Protein AF-A0A2V7UZU5-F1 (afdb_monomer_lite)

Secondary structure (DSSP, 8-state):
------------------S----------------TT--HHHHHHHHHHTT--HHHHHHHHHHHHHHHHTT--HHHHHHHHHHHHHTT--HHHHHHHHHHHHHHHHHHHHHHHHHHHTT-B--SHHHHHHHHHHHHHTT--HHHHHHTHHHHHHTT-BHHHHHHHHHHHHHHHHTT---TT---S----------PPP------------------------------PPPP---------PPP--PPPPPP------------PPPPP---PPPPEEEEES-HHHHHHHHHHS-PPTT-EEEEESSHHHHHHHHHHH--SEEEE--S-HHHHHHHHHHHHHH-

Foldseek 3Di:
DDDDDDDDDDDDDDPDPPDDPPVPPPPPPPPLPQPPPDDLPVQLVVCVVLPQDPVLSVLLSVLLVVCSVVSAPSVVLVVLLVVCSVVSHDSVVNSVVSVLLSVLLVLLVVLLVVLVVLVAAEDPVHVLSNLSSVLVVLVQDSVLLVVCSVVCSVVSHHSNVSSVVSNVQSVCVVVVNHRPDPPPDDDPPPPPPPDDDDDDDDDDDDDDDDDDDDDDDDDDDDDDDDPPDDDDPPDDDDDDDDDDPDDDDDDDDDDDDDDDDPPPDDDPPPPPDPQAEEEEEADPVVVVVCVVVDDDDPRHHYDYHDDLVVSLVCCLVRVHPYYHYDDPPPVVVVVSVVVSVVRD

Structure (mmCIF, N/CA/C/O backbone):
data_AF-A0A2V7UZU5-F1
#
_entry.id   AF-A0A2V7UZU5-F1
#
loop_
_atom_site.group_PDB
_atom_site.id
_atom_site.type_symbol
_atom_site.label_atom_id
_atom_site.label_alt_id
_atom_site.label_comp_id
_atom_site.label_asym_id
_atom_site.label_entity_id
_atom_site.label_seq_id
_atom_site.pdbx_PDB_ins_code
_atom_site.Cartn_x
_atom_site.Cartn_y
_atom_site.Cartn_z
_atom_site.occupancy
_atom_site.B_iso_or_equiv
_atom_site.auth_seq_id
_atom_site.auth_comp_id
_atom_site.auth_asym_id
_atom_site.auth_atom_id
_atom_site.pdbx_PDB_model_num
ATOM 1 N N . MET A 1 1 ? 18.607 -22.717 -78.287 1.00 42.81 1 MET A N 1
ATOM 2 C CA . MET A 1 1 ? 17.345 -22.356 -78.972 1.00 42.81 1 MET A CA 1
ATOM 3 C C . MET A 1 1 ? 16.284 -23.359 -78.555 1.00 42.81 1 MET A C 1
ATOM 5 O O . MET A 1 1 ? 16.481 -24.538 -78.790 1.00 42.81 1 MET A O 1
ATOM 9 N N . GLY A 1 2 ? 15.219 -22.910 -77.893 1.00 45.62 2 GLY A N 1
ATOM 10 C CA . GLY A 1 2 ? 14.123 -23.775 -77.450 1.00 45.62 2 GLY A CA 1
ATOM 11 C C . GLY A 1 2 ? 13.163 -23.003 -76.553 1.00 45.62 2 GLY A C 1
ATOM 12 O O . GLY A 1 2 ? 13.354 -22.952 -75.344 1.00 45.62 2 GLY A O 1
ATOM 13 N N . ARG A 1 3 ? 12.183 -22.332 -77.169 1.00 48.81 3 ARG A N 1
ATOM 14 C CA . ARG A 1 3 ? 11.050 -21.695 -76.486 1.00 48.81 3 ARG A CA 1
ATOM 15 C C . ARG A 1 3 ? 10.112 -22.786 -75.980 1.00 48.81 3 ARG A C 1
ATOM 17 O O . ARG A 1 3 ? 9.693 -23.616 -76.779 1.00 48.81 3 ARG A O 1
ATOM 24 N N . ILE A 1 4 ? 9.719 -22.715 -74.712 1.00 56.28 4 ILE A N 1
ATOM 25 C CA . ILE A 1 4 ? 8.488 -23.342 -74.226 1.00 56.28 4 ILE A CA 1
ATOM 26 C C . ILE A 1 4 ? 7.766 -22.304 -73.368 1.00 56.28 4 ILE A C 1
ATOM 28 O O . ILE A 1 4 ? 8.223 -21.914 -72.298 1.00 56.28 4 ILE A O 1
ATOM 32 N N . THR A 1 5 ? 6.669 -21.804 -73.919 1.00 58.31 5 THR A N 1
ATOM 33 C CA . THR A 1 5 ? 5.634 -21.005 -73.267 1.00 58.31 5 THR A CA 1
ATOM 34 C C . THR A 1 5 ? 4.703 -21.929 -72.492 1.00 58.31 5 THR A C 1
ATOM 36 O O . THR A 1 5 ? 4.242 -22.911 -73.064 1.00 58.31 5 THR A O 1
ATOM 39 N N . ASN A 1 6 ? 4.367 -21.582 -71.249 1.00 58.56 6 ASN A N 1
ATOM 40 C CA . ASN A 1 6 ? 3.171 -22.086 -70.574 1.00 58.56 6 ASN A CA 1
ATOM 41 C C . ASN A 1 6 ? 2.462 -20.916 -69.886 1.00 58.56 6 ASN A C 1
ATOM 43 O O . ASN A 1 6 ? 2.902 -20.409 -68.856 1.00 58.56 6 ASN A O 1
ATOM 47 N N . GLU A 1 7 ? 1.364 -20.488 -70.504 1.00 53.28 7 GLU A N 1
ATOM 48 C CA . GLU A 1 7 ? 0.264 -19.803 -69.837 1.00 53.28 7 GLU A CA 1
ATOM 49 C C . GLU A 1 7 ? -0.457 -20.797 -68.922 1.00 53.28 7 GLU A C 1
ATOM 51 O O . GLU A 1 7 ? -0.815 -21.882 -69.370 1.00 53.28 7 GLU A O 1
ATOM 56 N N . THR A 1 8 ? -0.811 -20.388 -67.702 1.00 59.78 8 THR A N 1
ATOM 57 C CA . THR A 1 8 ? -2.091 -20.814 -67.122 1.00 59.78 8 THR A CA 1
ATOM 58 C C . THR A 1 8 ? -2.725 -19.688 -66.324 1.00 59.78 8 THR A C 1
ATOM 60 O O . THR A 1 8 ? -2.194 -19.171 -65.345 1.00 59.78 8 THR A O 1
ATOM 63 N N . ARG A 1 9 ? -3.906 -19.349 -66.821 1.00 48.88 9 ARG A N 1
ATOM 64 C CA . ARG A 1 9 ? -4.928 -18.418 -66.376 1.00 48.88 9 ARG A CA 1
ATOM 65 C C . ARG A 1 9 ? -5.720 -19.074 -65.240 1.00 48.88 9 ARG A C 1
ATOM 67 O O . ARG A 1 9 ? -6.334 -20.113 -65.462 1.00 48.88 9 ARG A O 1
ATOM 74 N N . ALA A 1 10 ? -5.756 -18.463 -64.062 1.00 53.81 10 ALA A N 1
ATOM 75 C CA . ALA A 1 10 ? -6.729 -18.796 -63.020 1.00 53.81 10 ALA A CA 1
ATOM 76 C C . ALA A 1 10 ? -7.137 -17.520 -62.281 1.00 53.81 10 ALA A C 1
ATOM 78 O O . ALA A 1 10 ? -6.774 -17.268 -61.138 1.00 53.81 10 ALA A O 1
ATOM 79 N N . ASP A 1 11 ? -7.895 -16.705 -63.004 1.00 51.47 11 ASP A N 1
ATOM 80 C CA . ASP A 1 11 ? -8.712 -15.633 -62.469 1.00 51.47 11 ASP A CA 1
ATOM 81 C C . ASP A 1 11 ? -10.141 -16.179 -62.382 1.00 51.47 11 ASP A C 1
ATOM 83 O O . ASP A 1 11 ? -10.699 -16.569 -63.414 1.00 51.47 11 ASP A O 1
ATOM 87 N N . ARG A 1 12 ? -10.693 -16.308 -61.168 1.00 48.41 12 ARG A N 1
ATOM 88 C CA . ARG A 1 12 ? -12.141 -16.385 -60.894 1.00 48.41 12 ARG A CA 1
ATOM 89 C C . ARG A 1 12 ? -12.427 -16.515 -59.393 1.00 48.41 12 ARG A C 1
ATOM 91 O O . ARG A 1 12 ? -12.198 -17.557 -58.794 1.00 48.41 12 ARG A O 1
ATOM 98 N N . ARG A 1 13 ? -13.155 -15.502 -58.909 1.00 46.59 13 ARG A N 1
ATOM 99 C CA . ARG A 1 13 ? -14.238 -15.573 -57.906 1.00 46.59 13 ARG A CA 1
ATOM 100 C C . ARG A 1 13 ? -13.821 -15.546 -56.434 1.00 46.59 13 ARG A C 1
ATOM 102 O O . ARG A 1 13 ? -13.635 -16.566 -55.789 1.00 46.59 13 ARG A O 1
ATOM 109 N N . GLY A 1 14 ? -13.864 -14.332 -55.891 1.00 42.78 14 GLY A N 1
ATOM 110 C CA . GLY A 1 14 ? -13.963 -14.067 -54.457 1.00 42.78 14 GLY A CA 1
ATOM 111 C C . GLY A 1 14 ? -14.507 -12.671 -54.147 1.00 42.78 14 GLY A C 1
ATOM 112 O O . GLY A 1 14 ? -14.115 -12.064 -53.160 1.00 42.78 14 GLY A O 1
ATOM 113 N N . ALA A 1 15 ? -15.373 -12.125 -55.008 1.00 48.62 15 ALA A N 1
ATOM 114 C CA . ALA A 1 15 ? -16.170 -10.949 -54.682 1.00 48.62 15 ALA A CA 1
ATOM 115 C C . ALA A 1 15 ? -17.259 -11.375 -53.688 1.00 48.62 15 ALA A C 1
ATOM 117 O O . ALA A 1 15 ? -18.212 -12.046 -54.075 1.00 48.62 15 ALA A O 1
ATOM 118 N N . GLY A 1 16 ? -17.098 -11.027 -52.412 1.00 47.59 16 GLY A N 1
ATOM 119 C CA . GLY A 1 16 ? -18.108 -11.358 -51.409 1.00 47.59 16 GLY A CA 1
ATOM 120 C C . GLY A 1 16 ? -17.672 -11.179 -49.962 1.00 47.59 16 GLY A C 1
ATOM 121 O O . GLY A 1 16 ? -17.838 -12.098 -49.178 1.00 47.59 16 GLY A O 1
ATOM 122 N N . LEU A 1 17 ? -17.124 -10.020 -49.590 1.00 42.59 17 LEU A N 1
ATOM 123 C CA . LEU A 1 17 ? -17.072 -9.614 -48.177 1.00 42.59 17 LEU A CA 1
ATOM 124 C C . LEU A 1 17 ? -17.118 -8.084 -48.041 1.00 42.59 17 LEU A C 1
ATOM 126 O O . LEU A 1 17 ? -16.285 -7.434 -47.421 1.00 42.59 17 LEU A O 1
ATOM 130 N N . ARG A 1 18 ? -18.143 -7.494 -48.664 1.00 47.31 18 ARG A N 1
ATOM 131 C CA . ARG A 1 18 ? -18.716 -6.211 -48.245 1.00 47.31 18 ARG A CA 1
ATOM 132 C C . ARG A 1 18 ? -20.026 -6.521 -47.531 1.00 47.31 18 ARG A C 1
ATOM 134 O O . ARG A 1 18 ? -21.022 -6.704 -48.215 1.00 47.31 18 ARG A O 1
ATOM 141 N N . ALA A 1 19 ? -19.989 -6.624 -46.204 1.00 49.28 19 ALA A N 1
ATOM 142 C CA . ALA A 1 19 ? -21.093 -6.357 -45.267 1.00 49.28 19 ALA A CA 1
ATOM 143 C C . ALA A 1 19 ? -20.841 -7.113 -43.958 1.00 49.28 19 ALA A C 1
ATOM 145 O O . ALA A 1 19 ? -21.139 -8.296 -43.865 1.00 49.28 19 ALA A O 1
ATOM 146 N N . ALA A 1 20 ? -20.261 -6.407 -42.987 1.00 44.12 20 ALA A N 1
ATOM 147 C CA . ALA A 1 20 ? -20.435 -6.563 -41.537 1.00 44.12 20 ALA A CA 1
ATOM 148 C C . ALA A 1 20 ? -19.167 -6.067 -40.833 1.00 44.12 20 ALA A C 1
ATOM 150 O O . ALA A 1 20 ? -18.501 -6.801 -40.108 1.00 44.12 20 ALA A O 1
ATOM 151 N N . LEU A 1 21 ? -18.832 -4.787 -41.027 1.00 41.09 21 LEU A N 1
ATOM 152 C CA . LEU A 1 21 ? -18.016 -4.079 -40.047 1.00 41.09 21 LEU A CA 1
ATOM 153 C C . LEU A 1 21 ? -18.945 -3.768 -38.863 1.00 41.09 21 LEU A C 1
ATOM 155 O O . LEU A 1 21 ? -19.412 -2.646 -38.684 1.00 41.09 21 LEU A O 1
ATOM 159 N N . ALA A 1 22 ? -19.321 -4.815 -38.126 1.00 43.19 22 ALA A N 1
ATOM 160 C CA . ALA A 1 22 ? -19.955 -4.669 -36.832 1.00 43.19 22 ALA A CA 1
ATOM 161 C C . ALA A 1 22 ? -18.894 -4.047 -35.929 1.00 43.19 22 ALA A C 1
ATOM 163 O O . ALA A 1 22 ? -17.902 -4.682 -35.572 1.00 43.19 22 ALA A O 1
ATOM 164 N N . LEU A 1 23 ? -19.076 -2.758 -35.663 1.00 40.50 23 LEU A N 1
ATOM 165 C CA . LEU A 1 23 ? -18.282 -1.957 -34.753 1.00 40.50 23 LEU A CA 1
ATOM 166 C C . LEU A 1 23 ? -18.491 -2.545 -33.354 1.00 40.50 23 LEU A C 1
ATOM 168 O O . LEU A 1 23 ? -19.384 -2.146 -32.611 1.00 40.50 23 LEU A O 1
ATOM 172 N N . LEU A 1 24 ? -17.718 -3.583 -33.042 1.00 37.75 24 LEU A N 1
ATOM 173 C CA . LEU A 1 24 ? -17.671 -4.193 -31.730 1.00 37.75 24 LEU A CA 1
ATOM 174 C C . LEU A 1 24 ? -16.952 -3.189 -30.829 1.00 37.75 24 LEU A C 1
ATOM 176 O O . LEU A 1 24 ? -15.732 -3.214 -30.680 1.00 37.75 24 LEU A O 1
ATOM 180 N N . VAL A 1 25 ? -17.724 -2.247 -30.285 1.00 41.84 25 VAL A N 1
ATOM 181 C CA . VAL A 1 25 ? -17.324 -1.456 -29.126 1.00 41.84 25 VAL A CA 1
ATOM 182 C C . VAL A 1 25 ? -17.173 -2.462 -27.997 1.00 41.84 25 VAL A C 1
ATOM 184 O O . VAL A 1 25 ? -18.119 -2.786 -27.282 1.00 41.84 25 VAL A O 1
ATOM 187 N N . LEU A 1 26 ? -15.974 -3.025 -27.893 1.00 38.94 26 LEU A N 1
ATOM 188 C CA . LEU A 1 26 ? -15.543 -3.807 -26.755 1.00 38.94 26 LEU A CA 1
ATOM 189 C C . LEU A 1 26 ? -15.403 -2.793 -25.620 1.00 38.94 26 LEU A C 1
ATOM 191 O O . LEU A 1 26 ? -14.334 -2.238 -25.373 1.00 38.94 26 LEU A O 1
ATOM 195 N N . VAL A 1 27 ? -16.534 -2.478 -24.985 1.00 40.16 27 VAL A N 1
ATOM 196 C CA . VAL A 1 27 ? -16.548 -1.894 -23.652 1.00 40.16 27 VAL A CA 1
ATOM 197 C C . VAL A 1 27 ? -15.866 -2.948 -22.798 1.00 40.16 27 VAL A C 1
ATOM 199 O O . VAL A 1 27 ? -16.483 -3.914 -22.355 1.00 40.16 27 VAL A O 1
ATOM 202 N N . VAL A 1 28 ? -14.550 -2.809 -22.641 1.00 42.91 28 VAL A N 1
ATOM 203 C CA . VAL A 1 28 ? -13.816 -3.446 -21.560 1.00 42.91 28 VAL A CA 1
ATOM 204 C C . VAL A 1 28 ? -14.366 -2.782 -20.308 1.00 42.91 28 VAL A C 1
ATOM 206 O O . VAL A 1 28 ? -13.813 -1.813 -19.793 1.00 42.91 28 VAL A O 1
ATOM 209 N N . SER A 1 29 ? -15.522 -3.266 -19.860 1.00 37.50 29 SER A N 1
ATOM 210 C CA . SER A 1 29 ? -15.952 -3.153 -18.483 1.00 37.50 29 SER A CA 1
ATOM 211 C C . SER A 1 29 ? -14.865 -3.878 -17.717 1.00 37.50 29 SER A C 1
ATOM 213 O O . SER A 1 29 ? -14.900 -5.099 -17.587 1.00 37.50 29 SER A O 1
ATOM 215 N N . GLY A 1 30 ? -13.812 -3.143 -17.355 1.00 43.34 30 GLY A N 1
ATOM 216 C CA . GLY A 1 30 ? -12.777 -3.649 -16.483 1.00 43.34 30 GLY A CA 1
ATOM 217 C C . GLY A 1 30 ? -13.513 -4.159 -15.267 1.00 43.34 30 GLY A C 1
ATOM 218 O O . GLY A 1 30 ? -14.130 -3.363 -14.560 1.00 43.34 30 GLY A O 1
ATOM 219 N N . SER A 1 31 ? -13.542 -5.480 -15.103 1.00 42.25 31 SER A N 1
ATOM 220 C CA . SER A 1 31 ? -14.054 -6.109 -13.905 1.00 42.25 31 SER A CA 1
ATOM 221 C C . SER A 1 31 ? -13.293 -5.461 -12.765 1.00 42.25 31 SER A C 1
ATOM 223 O O . SER A 1 31 ? -12.108 -5.728 -12.560 1.00 42.25 31 SER A O 1
ATOM 225 N N . VAL A 1 32 ? -13.951 -4.528 -12.083 1.00 52.53 32 VAL A N 1
ATOM 226 C CA . VAL A 1 32 ? -13.537 -4.079 -10.770 1.00 52.53 32 VAL A CA 1
ATOM 227 C C . VAL A 1 32 ? -13.715 -5.335 -9.940 1.00 52.53 32 VAL A C 1
ATOM 229 O O . VAL A 1 32 ? -14.812 -5.623 -9.469 1.00 52.53 32 VAL A O 1
ATOM 232 N N . SER A 1 33 ? -12.667 -6.159 -9.888 1.00 48.22 33 SER A N 1
ATOM 233 C CA . SER A 1 33 ? -12.535 -7.233 -8.919 1.00 48.22 33 SER A CA 1
ATOM 234 C C . SER A 1 33 ? -12.490 -6.540 -7.569 1.00 48.22 33 SER A C 1
ATOM 236 O O . SER A 1 33 ? -11.421 -6.233 -7.050 1.00 48.22 33 SER A O 1
ATOM 238 N N . GLY A 1 34 ? -13.673 -6.179 -7.074 1.00 53.31 34 GLY A N 1
ATOM 239 C CA . GLY A 1 34 ? -13.861 -5.755 -5.707 1.00 53.31 34 GLY A CA 1
ATOM 240 C C . GLY A 1 34 ? -13.347 -6.897 -4.858 1.00 53.31 34 GLY A C 1
ATOM 241 O O . GLY A 1 34 ? -13.752 -8.044 -5.050 1.00 53.31 34 GLY A O 1
ATOM 242 N N . ASP A 1 35 ? -12.391 -6.587 -3.997 1.00 59.03 35 ASP A N 1
ATOM 243 C CA . ASP A 1 35 ? -11.847 -7.565 -3.077 1.00 59.03 35 ASP A CA 1
ATOM 244 C C . ASP A 1 35 ? -13.011 -8.102 -2.220 1.00 59.03 35 ASP A C 1
ATOM 246 O O . ASP A 1 35 ? -13.638 -7.316 -1.495 1.00 59.03 35 ASP A O 1
ATOM 250 N N . PRO A 1 36 ? -13.351 -9.405 -2.301 1.00 58.66 36 PRO A N 1
ATOM 251 C CA . PRO A 1 36 ? -14.452 -9.984 -1.532 1.00 58.66 36 PRO A CA 1
ATOM 252 C C . PRO A 1 36 ? -14.231 -9.875 -0.013 1.00 58.66 36 PRO A C 1
ATOM 254 O O . PRO A 1 36 ? -15.141 -10.163 0.760 1.00 58.66 36 PRO A O 1
ATOM 257 N N . ALA A 1 37 ? -13.045 -9.442 0.434 1.00 62.12 37 ALA A N 1
ATOM 258 C CA . ALA A 1 37 ? -12.726 -9.197 1.833 1.00 62.12 37 ALA A CA 1
ATOM 259 C C . ALA A 1 37 ? -13.364 -7.924 2.434 1.00 62.12 37 ALA A C 1
ATOM 261 O O . ALA A 1 37 ? -13.308 -7.746 3.658 1.00 62.12 37 ALA A O 1
ATOM 262 N N . PHE A 1 38 ? -13.946 -7.023 1.630 1.00 78.69 38 PHE A N 1
ATOM 263 C CA . PHE A 1 38 ? -14.561 -5.796 2.148 1.00 78.69 38 PHE A CA 1
ATOM 264 C C . PHE A 1 38 ? -16.042 -5.984 2.512 1.00 78.69 38 PHE A C 1
ATOM 266 O O . PHE A 1 38 ? -16.936 -5.768 1.698 1.00 78.69 38 PHE A O 1
ATOM 273 N N . ASP A 1 39 ? -16.302 -6.318 3.778 1.00 88.31 39 ASP A N 1
ATOM 274 C CA . ASP A 1 39 ? -17.638 -6.246 4.381 1.00 88.31 39 ASP A CA 1
ATOM 275 C C . ASP A 1 39 ? -17.798 -4.929 5.163 1.00 88.31 39 ASP A C 1
ATOM 277 O O . ASP A 1 39 ? -17.333 -4.778 6.302 1.00 88.31 39 ASP A O 1
ATOM 281 N N . ALA A 1 40 ? -18.461 -3.955 4.532 1.00 88.50 40 ALA A N 1
ATOM 282 C CA . ALA A 1 40 ? -18.737 -2.646 5.119 1.00 88.50 40 ALA A CA 1
ATOM 283 C C . ALA A 1 40 ? -19.608 -2.734 6.386 1.00 88.50 40 ALA A C 1
ATOM 285 O O . ALA A 1 40 ? -19.430 -1.934 7.308 1.00 88.50 40 ALA A O 1
ATOM 286 N N . GLY A 1 41 ? -20.526 -3.704 6.457 1.00 90.56 41 GLY A N 1
ATOM 287 C CA . GLY A 1 41 ? -21.407 -3.909 7.605 1.00 90.56 41 GLY A CA 1
ATOM 288 C C . GLY A 1 41 ? -20.638 -4.424 8.818 1.00 90.56 41 GLY A C 1
ATOM 289 O O . GLY A 1 41 ? -20.726 -3.841 9.903 1.00 90.56 41 GLY A O 1
ATOM 290 N N . ALA A 1 42 ? -19.811 -5.454 8.621 1.00 93.06 42 ALA A N 1
ATOM 291 C CA . ALA A 1 42 ? -18.945 -5.981 9.675 1.00 93.06 42 ALA A CA 1
ATOM 292 C C . ALA A 1 42 ? -17.954 -4.923 10.187 1.00 93.06 42 ALA A C 1
ATOM 294 O O . ALA A 1 42 ? -17.745 -4.796 11.397 1.00 93.06 42 ALA A O 1
ATOM 295 N N . LEU A 1 43 ? -17.364 -4.124 9.289 1.00 93.94 43 LEU A N 1
ATOM 296 C CA . LEU A 1 43 ? -16.450 -3.057 9.692 1.00 93.94 43 LEU A CA 1
ATOM 297 C C . LEU A 1 43 ? -17.164 -1.927 10.445 1.00 93.94 43 LEU A C 1
ATOM 299 O O . LEU A 1 43 ? -16.621 -1.444 11.438 1.00 93.94 43 LEU A O 1
ATOM 303 N N . ARG A 1 44 ? -18.374 -1.534 10.023 1.00 96.56 44 ARG A N 1
ATOM 304 C CA . ARG A 1 44 ? -19.200 -0.540 10.730 1.00 96.56 44 ARG A CA 1
ATOM 305 C C . ARG A 1 44 ? -19.425 -0.944 12.186 1.00 96.56 44 ARG A C 1
ATOM 307 O O . ARG A 1 44 ? -19.130 -0.156 13.082 1.00 96.56 44 ARG A O 1
ATOM 314 N N . GLY A 1 45 ? -19.885 -2.176 12.417 1.00 96.38 45 GLY A N 1
ATOM 315 C CA . GLY A 1 45 ? -20.118 -2.688 13.770 1.00 96.38 45 GLY A CA 1
ATOM 316 C C . GLY A 1 45 ? -18.841 -2.711 14.615 1.00 96.38 45 GLY A C 1
ATOM 317 O O . GLY A 1 45 ? -18.861 -2.347 15.789 1.00 96.38 45 GLY A O 1
ATOM 318 N N . LEU A 1 46 ? -17.705 -3.062 14.005 1.00 96.19 46 LEU A N 1
ATOM 319 C CA . LEU A 1 46 ? -16.404 -3.069 14.674 1.00 96.19 46 LEU A CA 1
ATOM 320 C C . LEU A 1 46 ? -15.957 -1.649 15.075 1.00 96.19 46 LEU A C 1
ATOM 322 O O . LEU A 1 46 ? -15.532 -1.451 16.213 1.00 96.19 46 LEU A O 1
ATOM 326 N N . LEU A 1 47 ? -16.082 -0.661 14.184 1.00 96.94 47 LEU A N 1
ATOM 327 C CA . LEU A 1 47 ? -15.735 0.739 14.467 1.00 96.94 47 LEU A CA 1
ATOM 328 C C . LEU A 1 47 ? -16.584 1.303 15.617 1.00 96.94 47 LEU A C 1
ATOM 330 O O . LEU A 1 47 ? -16.032 1.831 16.585 1.00 96.94 47 LEU A O 1
ATOM 334 N N . GLN A 1 48 ? -17.905 1.118 15.564 1.00 97.12 48 GLN A N 1
ATOM 335 C CA . GLN A 1 48 ? -18.823 1.560 16.620 1.00 97.12 48 GLN A CA 1
ATOM 336 C C . GLN A 1 48 ? -18.506 0.882 17.965 1.00 97.12 48 GLN A C 1
ATOM 338 O O . GLN A 1 48 ? -18.411 1.553 18.992 1.00 97.12 48 GLN A O 1
ATOM 343 N N . ALA A 1 49 ? -18.224 -0.428 17.964 1.00 97.00 49 ALA A N 1
ATOM 344 C CA . ALA A 1 49 ? -17.815 -1.163 19.165 1.00 97.00 49 ALA A CA 1
ATOM 345 C C . ALA A 1 49 ? -16.481 -0.674 19.764 1.00 97.00 49 ALA A C 1
ATOM 347 O O . ALA A 1 49 ? -16.179 -0.951 20.926 1.00 97.00 49 ALA A O 1
ATOM 348 N N . ARG A 1 50 ? -15.666 0.052 18.989 1.00 96.25 50 ARG A N 1
ATOM 349 C CA . ARG A 1 50 ? -14.410 0.675 19.432 1.00 96.25 50 ARG A CA 1
ATOM 350 C C . ARG A 1 50 ? -14.545 2.162 19.753 1.00 96.25 50 ARG A C 1
ATOM 352 O O . ARG A 1 50 ? -13.528 2.827 19.923 1.00 96.25 50 ARG A O 1
ATOM 359 N N . GLY A 1 51 ? -15.773 2.661 19.889 1.00 96.38 51 GLY A N 1
ATOM 360 C CA . GLY A 1 51 ? -16.044 4.026 20.334 1.00 96.38 51 GLY A CA 1
ATOM 361 C C . GLY A 1 51 ? -15.941 5.079 19.233 1.00 96.38 51 GLY A C 1
ATOM 362 O O . GLY A 1 51 ? -15.854 6.263 19.547 1.00 96.38 51 GLY A O 1
ATOM 363 N N . PHE A 1 52 ? -15.953 4.681 17.956 1.00 98.19 52 PHE A N 1
ATOM 364 C CA . PHE A 1 52 ? -16.117 5.644 16.869 1.00 98.19 52 PHE A CA 1
ATOM 365 C C . PHE A 1 52 ? -17.531 6.226 16.920 1.00 98.19 52 PHE A C 1
ATOM 367 O O . PHE A 1 52 ? -18.510 5.487 17.042 1.00 98.19 52 PHE A O 1
ATOM 374 N N . SER A 1 53 ? -17.646 7.547 16.775 1.00 98.12 53 SER A N 1
ATOM 375 C CA . SER A 1 53 ? -18.944 8.183 16.550 1.00 98.12 53 SER A CA 1
ATOM 376 C C . SER A 1 53 ? -19.535 7.753 15.203 1.00 98.12 53 SER A C 1
ATOM 378 O O . SER A 1 53 ? -18.833 7.246 14.321 1.00 98.12 53 SER A O 1
ATOM 380 N N . GLU A 1 54 ? -20.827 8.005 15.000 1.00 97.56 54 GLU A N 1
ATOM 381 C CA . GLU A 1 54 ? -21.479 7.737 13.713 1.00 97.56 54 GLU A CA 1
ATOM 382 C C . GLU A 1 54 ? -20.809 8.515 12.568 1.00 97.56 54 GLU A C 1
ATOM 384 O O . GLU A 1 54 ? -20.481 7.942 11.532 1.00 97.56 54 GLU A O 1
ATOM 389 N N . THR A 1 55 ? -20.489 9.794 12.786 1.00 98.12 55 THR A N 1
ATOM 390 C CA . THR A 1 55 ? -19.794 10.634 11.797 1.00 98.12 55 THR A CA 1
ATOM 391 C C . THR A 1 55 ? -18.389 10.121 11.476 1.00 98.12 55 THR A C 1
ATOM 393 O O . THR A 1 55 ? -17.993 10.080 10.313 1.00 98.12 55 THR A O 1
ATOM 396 N N . GLN A 1 56 ? -17.636 9.674 12.485 1.00 98.25 56 GLN A N 1
ATOM 397 C CA . GLN A 1 56 ? -16.308 9.082 12.297 1.00 98.25 56 GLN A CA 1
ATOM 398 C C . GLN A 1 56 ? -16.386 7.743 11.557 1.00 98.25 56 GLN A C 1
ATOM 400 O O . GLN A 1 56 ? -15.557 7.457 10.693 1.00 98.25 56 GLN A O 1
ATOM 405 N N . THR A 1 57 ? -17.399 6.936 11.866 1.00 98.38 57 THR A N 1
ATOM 406 C CA . THR A 1 57 ? -17.652 5.657 11.198 1.00 98.38 57 THR A CA 1
ATOM 407 C C . THR A 1 57 ? -17.979 5.874 9.722 1.00 98.38 57 THR A C 1
ATOM 409 O O . THR A 1 57 ? -17.385 5.229 8.860 1.00 98.38 57 THR A O 1
ATOM 412 N N . GLN A 1 58 ? -18.854 6.834 9.413 1.00 97.88 58 GLN A N 1
ATOM 413 C CA . GLN A 1 58 ? -19.177 7.223 8.038 1.00 97.88 58 GLN A CA 1
ATOM 414 C C . GLN A 1 58 ? -17.949 7.751 7.287 1.00 97.88 58 GLN A C 1
ATOM 416 O O . GLN A 1 58 ? -17.729 7.364 6.141 1.00 97.88 58 GLN A O 1
ATOM 421 N N . ALA A 1 59 ? -17.102 8.560 7.932 1.00 98.12 59 ALA A N 1
ATOM 422 C CA . ALA A 1 59 ? -15.862 9.046 7.328 1.00 98.12 59 ALA A CA 1
ATOM 423 C C . ALA A 1 59 ? -14.893 7.899 6.977 1.00 98.12 59 ALA A C 1
ATOM 425 O O . ALA A 1 59 ? -14.348 7.865 5.872 1.00 98.12 59 ALA A O 1
ATOM 426 N N . ALA A 1 60 ? -14.704 6.935 7.886 1.00 97.94 60 ALA A N 1
ATOM 427 C CA . ALA A 1 60 ? -13.860 5.766 7.639 1.00 97.94 60 ALA A CA 1
ATOM 428 C C . ALA A 1 60 ? -14.388 4.907 6.478 1.00 97.94 60 ALA A C 1
ATOM 430 O O . ALA A 1 60 ? -13.620 4.535 5.590 1.00 97.94 60 ALA A O 1
ATOM 431 N N . LEU A 1 61 ? -15.694 4.624 6.461 1.00 97.25 61 LEU A N 1
ATOM 432 C CA . LEU A 1 61 ? -16.331 3.850 5.392 1.00 97.25 61 LEU A CA 1
ATOM 433 C C . LEU A 1 61 ? -16.253 4.577 4.045 1.00 97.25 61 LEU A C 1
ATOM 435 O O . LEU A 1 61 ? -15.869 3.962 3.055 1.00 97.25 61 LEU A O 1
ATOM 439 N N . GLY A 1 62 ? -16.488 5.891 4.017 1.00 97.69 62 GLY A N 1
ATOM 440 C CA . GLY A 1 62 ? -16.380 6.693 2.798 1.00 97.69 62 GLY A CA 1
ATOM 441 C C . GLY A 1 62 ? -14.970 6.695 2.193 1.00 97.69 62 GLY A C 1
ATOM 442 O O . GLY A 1 62 ? -14.821 6.673 0.972 1.00 97.69 62 GLY A O 1
ATOM 443 N N . MET A 1 63 ? -13.914 6.659 3.018 1.00 97.88 63 MET A N 1
ATOM 444 C CA . MET A 1 63 ? -12.534 6.498 2.529 1.00 97.88 63 MET A CA 1
ATOM 445 C C . MET A 1 63 ? -12.303 5.131 1.873 1.00 97.88 63 MET A C 1
ATOM 447 O O . MET A 1 63 ? -11.621 5.043 0.851 1.00 97.88 63 MET A O 1
ATOM 451 N N . LEU A 1 64 ? -12.876 4.069 2.439 1.00 96.12 64 LEU A N 1
ATOM 452 C CA . LEU A 1 64 ? -12.749 2.703 1.924 1.00 96.12 64 LEU A CA 1
ATOM 453 C C . LEU A 1 64 ? -13.540 2.508 0.632 1.00 96.12 64 LEU A C 1
ATOM 455 O O . LEU A 1 64 ? -13.011 1.960 -0.332 1.00 96.12 64 LEU A O 1
ATOM 459 N N . GLU A 1 65 ? -14.765 3.025 0.584 1.00 95.44 65 GLU A N 1
ATOM 460 C CA . GLU A 1 65 ? -15.592 3.051 -0.622 1.00 95.44 65 GLU A CA 1
ATOM 461 C C . GLU A 1 65 ? -14.904 3.835 -1.743 1.00 95.44 65 GLU A C 1
ATOM 463 O O . GLU A 1 65 ? -14.821 3.348 -2.870 1.00 95.44 65 GLU A O 1
ATOM 468 N N . ARG A 1 66 ? -14.316 5.002 -1.433 1.00 96.50 66 ARG A N 1
ATOM 469 C CA . ARG A 1 66 ? -13.526 5.783 -2.399 1.00 96.50 66 ARG A CA 1
ATOM 470 C C . ARG A 1 66 ? -12.322 5.000 -2.920 1.00 96.50 66 ARG A C 1
ATOM 472 O O . ARG A 1 66 ? -12.066 5.015 -4.123 1.00 96.50 66 ARG A O 1
ATOM 479 N N . ALA A 1 67 ? -11.588 4.318 -2.041 1.00 96.19 67 ALA A N 1
ATOM 480 C CA . ALA A 1 67 ? -10.463 3.479 -2.444 1.00 96.19 67 ALA A CA 1
ATOM 481 C C . ALA A 1 67 ? -10.916 2.351 -3.384 1.00 96.19 67 ALA A C 1
ATOM 483 O O . ALA A 1 67 ? -10.329 2.168 -4.451 1.00 96.19 67 ALA A O 1
ATOM 484 N N . ASN A 1 68 ? -11.997 1.653 -3.026 1.00 93.38 68 ASN A N 1
ATOM 485 C CA . ASN A 1 68 ? -12.553 0.553 -3.810 1.00 93.38 68 ASN A CA 1
ATOM 486 C C . ASN A 1 68 ? -13.056 1.024 -5.186 1.00 93.38 68 ASN A C 1
ATOM 488 O O . ASN A 1 68 ? -12.708 0.437 -6.207 1.00 93.38 68 ASN A O 1
ATOM 492 N N . ALA A 1 69 ? -13.785 2.144 -5.238 1.00 94.06 69 ALA A N 1
ATOM 493 C CA . ALA A 1 69 ? -14.280 2.735 -6.483 1.00 94.06 69 ALA A CA 1
ATOM 494 C C . ALA A 1 69 ? -13.150 3.131 -7.451 1.00 94.06 69 ALA A C 1
ATOM 496 O O . ALA A 1 69 ? -13.324 3.097 -8.667 1.00 94.06 69 ALA A O 1
ATOM 497 N N . ARG A 1 70 ? -11.970 3.483 -6.922 1.00 95.56 70 ARG A N 1
ATOM 498 C CA . ARG A 1 70 ? -10.769 3.793 -7.714 1.00 95.56 70 ARG A CA 1
ATOM 499 C C . ARG A 1 70 ? -9.919 2.560 -8.056 1.00 95.56 70 ARG A C 1
ATOM 501 O O . ARG A 1 70 ? -8.892 2.709 -8.721 1.00 95.56 70 ARG A O 1
ATOM 508 N N . GLY A 1 71 ? -10.296 1.363 -7.601 1.00 94.38 71 GLY A N 1
ATOM 509 C CA . GLY A 1 71 ? -9.479 0.154 -7.738 1.00 94.38 71 GLY A CA 1
ATOM 510 C C . GLY A 1 71 ? -8.133 0.262 -7.010 1.00 94.38 71 GLY A C 1
ATOM 511 O O . GLY A 1 71 ? -7.107 -0.194 -7.527 1.00 94.38 71 GLY A O 1
ATOM 512 N N . LEU A 1 72 ? -8.112 0.949 -5.863 1.00 96.44 72 LEU A N 1
ATOM 513 C CA . LEU A 1 72 ? -6.978 1.019 -4.937 1.00 96.44 72 LEU A CA 1
ATOM 514 C C . LEU A 1 72 ? -7.063 -0.139 -3.925 1.00 96.44 72 LEU A C 1
ATOM 516 O O . LEU A 1 72 ? -8.160 -0.640 -3.681 1.00 96.44 72 LEU A O 1
ATOM 520 N N . PRO A 1 73 ? -5.944 -0.549 -3.293 1.00 95.62 73 PRO A N 1
ATOM 521 C CA . PRO A 1 73 ? -5.921 -1.652 -2.326 1.00 95.62 73 PRO A CA 1
ATOM 522 C C . PRO A 1 73 ? -6.649 -1.295 -1.018 1.00 95.62 73 PRO A C 1
ATOM 524 O O . PRO A 1 73 ? -6.033 -0.957 -0.003 1.00 95.62 73 PRO A O 1
ATOM 527 N N . ALA A 1 74 ? -7.983 -1.366 -1.031 1.00 94.88 74 ALA A N 1
ATOM 528 C CA . ALA A 1 74 ? -8.840 -1.033 0.106 1.00 94.88 74 ALA A CA 1
ATOM 529 C C . ALA A 1 74 ? -8.569 -1.937 1.324 1.00 94.88 74 ALA A C 1
ATOM 531 O O . ALA A 1 74 ? -8.611 -1.463 2.461 1.00 94.88 74 ALA A O 1
ATOM 532 N N . ALA A 1 75 ? -8.185 -3.200 1.106 1.00 93.75 75 ALA A N 1
ATOM 533 C CA . ALA A 1 75 ? -7.784 -4.117 2.174 1.00 93.75 75 ALA A CA 1
ATOM 534 C C . ALA A 1 75 ? -6.623 -3.576 3.027 1.00 93.75 75 ALA A C 1
ATOM 536 O O . ALA A 1 75 ? -6.613 -3.754 4.246 1.00 93.75 75 ALA A O 1
ATOM 537 N N . ALA A 1 76 ? -5.678 -2.839 2.431 1.00 94.69 76 ALA A N 1
ATOM 538 C CA . ALA A 1 76 ? -4.582 -2.223 3.176 1.00 94.69 76 ALA A CA 1
ATOM 539 C C . ALA A 1 76 ? -5.074 -1.137 4.150 1.00 94.69 76 ALA A C 1
ATOM 541 O O . ALA A 1 76 ? -4.543 -1.013 5.256 1.00 94.69 76 ALA A O 1
ATOM 542 N N . LEU A 1 77 ? -6.113 -0.382 3.779 1.00 96.56 77 LEU A N 1
ATOM 543 C CA . LEU A 1 77 ? -6.753 0.599 4.659 1.00 96.56 77 LEU A CA 1
ATOM 544 C C . LEU A 1 77 ? -7.538 -0.092 5.784 1.00 96.56 77 LEU A C 1
ATOM 546 O O . LEU A 1 77 ? -7.403 0.297 6.943 1.00 96.56 77 LEU A O 1
ATOM 550 N N . VAL A 1 78 ? -8.284 -1.161 5.478 1.00 96.31 78 VAL A N 1
ATOM 551 C CA . VAL A 1 78 ? -8.989 -1.969 6.494 1.00 96.31 78 VAL A CA 1
ATOM 552 C C . VAL A 1 78 ? -8.007 -2.532 7.519 1.00 96.31 78 VAL A C 1
ATOM 554 O O . VAL A 1 78 ? -8.218 -2.400 8.727 1.00 96.31 78 VAL A O 1
ATOM 557 N N . ASN A 1 79 ? -6.905 -3.122 7.054 1.00 95.50 79 ASN A N 1
ATOM 558 C CA . ASN A 1 79 ? -5.869 -3.669 7.926 1.00 95.50 79 ASN A CA 1
ATOM 559 C C . ASN A 1 79 ? -5.242 -2.580 8.801 1.00 95.50 79 ASN A C 1
ATOM 561 O O . ASN A 1 79 ? -5.033 -2.801 9.994 1.00 95.50 79 ASN A O 1
ATOM 565 N N . ARG A 1 80 ? -5.027 -1.378 8.256 1.00 96.44 80 ARG A N 1
ATOM 566 C CA . ARG A 1 80 ? -4.497 -0.252 9.027 1.00 96.44 80 ARG A CA 1
ATOM 567 C C . ARG A 1 80 ? -5.471 0.248 10.095 1.00 96.44 80 ARG A C 1
ATOM 569 O O . ARG A 1 80 ? -5.041 0.535 11.212 1.00 96.44 80 ARG A O 1
ATOM 576 N N . ALA A 1 81 ? -6.768 0.297 9.792 1.00 96.88 81 ALA A N 1
ATOM 577 C CA . ALA A 1 81 ? -7.801 0.610 10.778 1.00 96.88 81 ALA A CA 1
ATOM 578 C C . ALA A 1 81 ? -7.810 -0.431 11.909 1.00 96.88 81 ALA A C 1
ATOM 580 O O . ALA A 1 81 ? -7.756 -0.074 13.088 1.00 96.88 81 ALA A O 1
ATOM 581 N N . ARG A 1 82 ? -7.813 -1.727 11.555 1.00 96.31 82 ARG A N 1
ATOM 582 C CA . ARG A 1 82 ? -7.754 -2.847 12.512 1.00 96.31 82 ARG A CA 1
ATOM 583 C C . ARG A 1 82 ? -6.522 -2.773 13.405 1.00 96.31 82 ARG A C 1
ATOM 585 O O . ARG A 1 82 ? -6.643 -2.952 14.613 1.00 96.31 82 ARG A O 1
ATOM 592 N N . GLU A 1 83 ? -5.362 -2.458 12.838 1.00 96.75 83 GLU A N 1
ATOM 593 C CA . GLU A 1 83 ? -4.126 -2.273 13.594 1.00 96.75 83 GLU A CA 1
ATOM 594 C C . GLU A 1 83 ? -4.227 -1.103 14.584 1.00 96.75 83 GLU A C 1
ATOM 596 O O . GLU A 1 83 ? -3.881 -1.261 15.756 1.00 96.75 83 GLU A O 1
ATOM 601 N N . GLY A 1 84 ? -4.741 0.054 14.150 1.00 96.94 84 GLY A N 1
ATOM 602 C CA . GLY A 1 84 ? -4.964 1.208 15.025 1.00 96.94 84 GLY A CA 1
ATOM 603 C C . GLY A 1 84 ? -5.886 0.873 16.200 1.00 96.94 84 GLY A C 1
ATOM 604 O O . GLY A 1 84 ? -5.560 1.153 17.354 1.00 96.94 84 GLY A O 1
ATOM 605 N N . MET A 1 85 ? -6.985 0.167 15.927 1.00 96.81 85 MET A N 1
ATOM 606 C CA . MET A 1 85 ? -7.916 -0.301 16.957 1.00 96.81 85 MET A CA 1
ATOM 607 C C . MET A 1 85 ? -7.279 -1.331 17.896 1.00 96.81 85 MET A C 1
ATOM 609 O O . MET A 1 85 ? -7.474 -1.266 19.112 1.00 96.81 85 MET A O 1
ATOM 613 N N . ALA A 1 86 ? -6.491 -2.275 17.378 1.00 95.56 86 ALA A N 1
ATOM 614 C CA . ALA A 1 86 ? -5.762 -3.245 18.197 1.00 95.56 86 ALA A CA 1
ATOM 615 C C . ALA A 1 86 ? -4.779 -2.552 19.157 1.00 95.56 86 ALA A C 1
ATOM 617 O O . ALA A 1 86 ? -4.663 -2.949 20.316 1.00 95.56 86 ALA A O 1
ATOM 618 N N . ARG A 1 87 ? -4.150 -1.461 18.705 1.00 97.75 87 ARG A N 1
ATOM 619 C CA . ARG A 1 87 ? -3.260 -0.610 19.508 1.00 97.75 87 ARG A CA 1
ATOM 620 C C . ARG A 1 87 ? -3.991 0.377 20.425 1.00 97.75 87 ARG A C 1
ATOM 622 O O . ARG A 1 87 ? -3.322 1.118 21.137 1.00 97.75 87 ARG A O 1
ATOM 629 N N . ARG A 1 88 ? -5.332 0.375 20.432 1.00 96.75 88 ARG A N 1
ATOM 630 C CA . ARG A 1 88 ? -6.177 1.323 21.184 1.00 96.75 88 ARG A CA 1
ATOM 631 C C . ARG A 1 88 ? -5.845 2.787 20.863 1.00 96.75 88 ARG A C 1
ATOM 633 O O . ARG A 1 88 ? -5.843 3.627 21.754 1.00 96.75 88 ARG A O 1
ATOM 640 N N . ALA A 1 89 ? -5.513 3.072 19.605 1.00 97.81 89 ALA A N 1
ATOM 641 C CA . ALA A 1 89 ? -5.344 4.444 19.151 1.00 97.81 89 ALA A CA 1
ATOM 642 C C . ALA A 1 89 ? -6.693 5.178 19.170 1.00 97.81 89 ALA A C 1
ATOM 644 O O . ALA A 1 89 ? -7.734 4.570 18.915 1.00 97.81 89 ALA A O 1
ATOM 645 N N . GLU A 1 90 ? -6.652 6.480 19.444 1.00 97.81 90 GLU A N 1
ATOM 646 C CA . GLU A 1 90 ? -7.834 7.342 19.400 1.00 97.81 90 GLU A CA 1
ATOM 647 C C . GLU A 1 90 ? -8.485 7.322 18.002 1.00 97.81 90 GLU A C 1
ATOM 649 O O . GLU A 1 90 ? -7.758 7.321 16.999 1.00 97.81 90 GLU A O 1
ATOM 654 N N . PRO A 1 91 ? -9.830 7.350 17.893 1.00 98.25 91 PRO A N 1
ATOM 655 C CA . PRO A 1 91 ? -10.526 7.319 16.605 1.00 98.25 91 PRO A CA 1
ATOM 656 C C . PRO A 1 91 ? -10.058 8.390 15.613 1.00 98.25 91 PRO A C 1
ATOM 658 O O . PRO A 1 91 ? -9.863 8.091 14.436 1.00 98.25 91 PRO A O 1
ATOM 661 N N . SER A 1 92 ? -9.807 9.618 16.079 1.00 97.69 92 SER A N 1
ATOM 662 C CA . SER A 1 92 ? -9.280 10.709 15.245 1.00 97.69 92 SER A CA 1
ATOM 663 C C . SER A 1 92 ? -7.898 10.387 14.674 1.00 97.69 92 SER A C 1
ATOM 665 O O . SER A 1 92 ? -7.690 10.521 13.473 1.00 97.69 92 SER A O 1
ATOM 667 N N . ALA A 1 93 ? -6.985 9.859 15.493 1.00 97.88 93 ALA A N 1
ATOM 668 C CA . ALA A 1 93 ? -5.653 9.463 15.043 1.00 97.88 93 ALA A CA 1
ATOM 669 C C . ALA A 1 93 ? -5.710 8.329 14.004 1.00 97.88 93 ALA A C 1
ATOM 671 O O . ALA A 1 93 ? -4.915 8.299 13.063 1.00 97.88 93 ALA A O 1
ATOM 672 N N . ILE A 1 94 ? -6.658 7.395 14.146 1.00 98.12 94 ILE A N 1
ATOM 673 C CA . ILE A 1 94 ? -6.890 6.350 13.139 1.00 98.12 94 ILE A CA 1
ATOM 674 C C . ILE A 1 94 ? -7.374 6.981 11.828 1.00 98.12 94 ILE A C 1
ATOM 676 O O . ILE A 1 94 ? -6.848 6.637 10.770 1.00 98.12 94 ILE A O 1
ATOM 680 N N . LEU A 1 95 ? -8.330 7.912 11.883 1.00 98.25 95 LEU A N 1
ATOM 681 C CA . LEU A 1 95 ? -8.837 8.609 10.697 1.00 98.25 95 LEU A CA 1
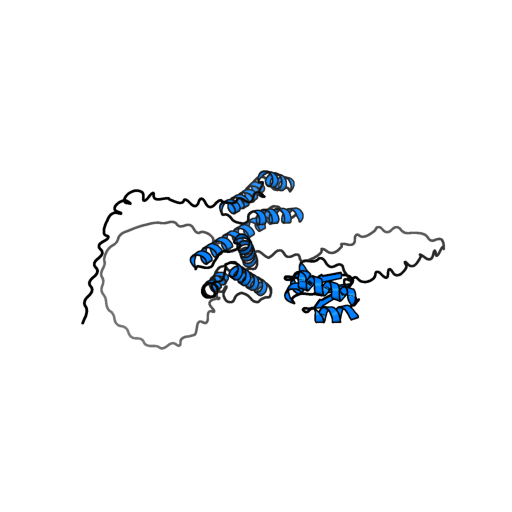ATOM 682 C C . LEU A 1 95 ? -7.747 9.411 9.978 1.00 98.25 95 LEU A C 1
ATOM 684 O O . LEU A 1 95 ? -7.655 9.320 8.755 1.00 98.25 95 LEU A O 1
ATOM 688 N N . ASP A 1 96 ? -6.882 10.113 10.710 1.00 98.19 96 ASP A N 1
ATOM 689 C CA . ASP A 1 96 ? -5.757 10.859 10.131 1.00 98.19 96 ASP A CA 1
ATOM 690 C C . ASP A 1 96 ? -4.792 9.926 9.387 1.00 98.19 96 ASP A C 1
ATOM 692 O O . ASP A 1 96 ? -4.376 10.199 8.257 1.00 98.19 96 ASP A O 1
ATOM 696 N N . VAL A 1 97 ? -4.478 8.772 9.987 1.00 97.88 97 VAL A N 1
ATOM 697 C CA . VAL A 1 97 ? -3.631 7.746 9.365 1.00 97.88 97 VAL A CA 1
ATOM 698 C C . VAL A 1 97 ? -4.289 7.158 8.115 1.00 97.88 97 VAL A C 1
ATOM 700 O O . VAL A 1 97 ? -3.602 6.952 7.113 1.00 97.88 97 VAL A O 1
ATOM 703 N N . LEU A 1 98 ? -5.596 6.884 8.150 1.00 98.19 98 LEU A N 1
ATOM 704 C CA . LEU A 1 98 ? -6.337 6.378 6.992 1.00 98.19 98 LEU A CA 1
ATOM 705 C C . LEU A 1 98 ? -6.380 7.405 5.859 1.00 98.19 98 LEU A C 1
ATOM 707 O O . LEU A 1 98 ? -6.106 7.046 4.716 1.00 98.19 98 LEU A O 1
ATOM 711 N N . SER A 1 99 ? -6.647 8.671 6.180 1.00 98.44 99 SER A N 1
ATOM 712 C CA . SER A 1 99 ? -6.664 9.779 5.223 1.00 98.44 99 SER A CA 1
ATOM 713 C C . SER A 1 99 ? -5.299 9.956 4.555 1.00 98.44 99 SER A C 1
ATOM 715 O O . SER A 1 99 ? -5.193 9.943 3.325 1.00 98.44 99 SER A O 1
ATOM 717 N N . GLY A 1 100 ? -4.224 9.996 5.351 1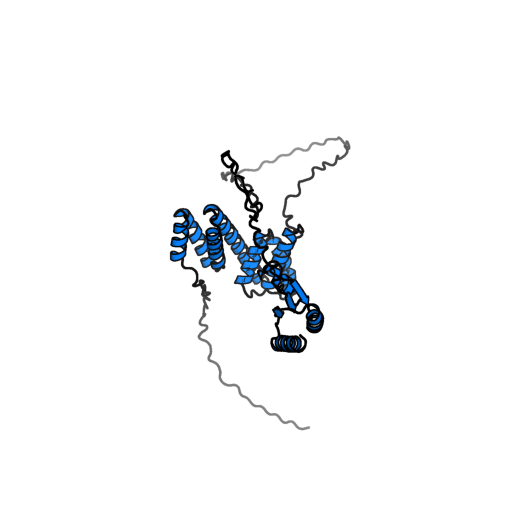.00 98.00 100 GLY A N 1
ATOM 718 C CA . GLY A 1 100 ? -2.858 10.064 4.834 1.00 98.00 100 GLY A CA 1
ATOM 719 C C . GLY A 1 100 ? -2.498 8.858 3.963 1.00 98.00 100 GLY A C 1
ATOM 720 O O . GLY A 1 100 ? -1.916 9.014 2.888 1.00 98.00 100 GLY A O 1
ATOM 721 N N . ARG A 1 101 ? -2.885 7.642 4.376 1.00 98.06 101 ARG A N 1
ATOM 722 C CA . ARG A 1 101 ? -2.635 6.425 3.591 1.00 98.06 101 ARG A CA 1
ATOM 723 C C . ARG A 1 101 ? -3.406 6.422 2.274 1.00 98.06 101 ARG A C 1
ATOM 725 O O . ARG A 1 101 ? -2.822 6.053 1.257 1.00 98.06 101 ARG A O 1
ATOM 732 N N . LEU A 1 102 ? -4.670 6.838 2.283 1.00 98.25 102 LEU A N 1
ATOM 733 C CA . LEU A 1 102 ? -5.488 6.965 1.081 1.00 98.25 102 LEU A CA 1
ATOM 734 C C . LEU A 1 102 ? -4.860 7.969 0.111 1.00 98.25 102 LEU A C 1
ATOM 736 O O . LEU A 1 102 ? -4.595 7.603 -1.028 1.00 98.25 102 LEU A O 1
ATOM 740 N N . SER A 1 103 ? -4.505 9.168 0.579 1.00 98.19 103 SER A N 1
ATOM 741 C CA . SER A 1 103 ? -3.821 10.174 -0.245 1.00 98.19 103 SER A CA 1
ATOM 742 C C . SER A 1 103 ? -2.530 9.630 -0.878 1.00 98.19 103 SER A C 1
ATOM 744 O O . SER A 1 103 ? -2.239 9.879 -2.049 1.00 98.19 103 SER A O 1
ATOM 746 N N . ASN A 1 104 ? -1.757 8.822 -0.145 1.00 98.31 104 ASN A N 1
ATOM 747 C CA . ASN A 1 104 ? -0.539 8.197 -0.674 1.00 98.31 104 ASN A CA 1
ATOM 748 C C . ASN A 1 104 ? -0.832 7.139 -1.746 1.00 98.31 104 ASN A C 1
ATOM 750 O O . ASN A 1 104 ? -0.092 7.054 -2.724 1.00 98.31 104 ASN A O 1
ATOM 754 N N . LEU A 1 105 ? -1.901 6.356 -1.587 1.00 98.31 105 LEU A N 1
ATOM 755 C CA . LEU A 1 105 ? -2.352 5.395 -2.598 1.00 98.31 105 LEU A CA 1
ATOM 756 C C . LEU A 1 105 ? -2.864 6.089 -3.862 1.00 98.31 105 LEU A C 1
ATOM 758 O O . LEU A 1 105 ? -2.577 5.631 -4.963 1.00 98.31 105 LEU A O 1
ATOM 762 N N . GLU A 1 106 ? -3.570 7.208 -3.717 1.00 97.94 106 GLU A N 1
ATOM 763 C CA . GLU A 1 106 ? -4.030 8.013 -4.850 1.00 97.94 106 GLU A CA 1
ATOM 764 C C . GLU A 1 106 ? -2.842 8.566 -5.646 1.00 97.94 106 GLU A C 1
ATOM 766 O O . GLU A 1 106 ? -2.774 8.372 -6.859 1.00 97.94 106 GLU A O 1
ATOM 771 N N . ARG A 1 107 ? -1.837 9.131 -4.961 1.00 98.31 107 ARG A N 1
ATOM 772 C CA . ARG A 1 107 ? -0.580 9.562 -5.598 1.00 98.31 107 ARG A CA 1
ATOM 773 C C . ARG A 1 107 ? 0.163 8.404 -6.272 1.00 98.31 107 ARG A C 1
ATOM 775 O O . ARG A 1 107 ? 0.788 8.593 -7.316 1.00 98.31 107 ARG A O 1
ATOM 782 N N . ALA A 1 108 ? 0.128 7.210 -5.677 1.00 98.12 108 ALA A N 1
ATOM 783 C CA . ALA A 1 108 ? 0.762 6.021 -6.246 1.00 98.12 108 ALA A CA 1
ATOM 784 C C . ALA A 1 108 ? 0.056 5.570 -7.528 1.00 98.12 108 ALA A C 1
ATOM 786 O O . ALA A 1 108 ? 0.730 5.208 -8.492 1.00 98.12 108 ALA A O 1
ATOM 787 N N . ASP A 1 109 ? -1.276 5.647 -7.571 1.00 98.00 109 ASP A N 1
ATOM 788 C CA . ASP A 1 109 ? -2.060 5.359 -8.773 1.00 98.00 109 ASP A CA 1
ATOM 789 C C . ASP A 1 109 ? -1.783 6.365 -9.887 1.00 98.00 109 ASP A C 1
ATOM 791 O O . ASP A 1 109 ? -1.541 5.967 -11.027 1.00 98.00 109 ASP A O 1
ATOM 795 N N . ASP A 1 110 ? -1.719 7.656 -9.563 1.00 97.50 110 ASP A N 1
ATOM 796 C CA . ASP A 1 110 ? -1.377 8.692 -10.539 1.00 97.50 110 ASP A CA 1
ATOM 797 C C . ASP A 1 110 ? 0.012 8.447 -11.153 1.00 97.50 110 ASP A C 1
ATOM 799 O O . ASP A 1 110 ? 0.193 8.563 -12.372 1.00 97.50 110 ASP A O 1
ATOM 803 N N . MET A 1 111 ? 0.981 8.025 -10.329 1.00 97.50 111 MET A N 1
ATOM 804 C CA . MET A 1 111 ? 2.311 7.626 -10.792 1.00 97.50 111 MET A CA 1
ATOM 805 C C . MET A 1 111 ? 2.266 6.362 -11.658 1.00 97.50 111 MET A C 1
ATOM 807 O O . MET A 1 111 ? 2.855 6.341 -12.734 1.00 97.50 111 MET A O 1
ATOM 811 N N . ALA A 1 112 ? 1.530 5.325 -11.254 1.00 96.50 112 ALA A N 1
ATOM 812 C CA . ALA A 1 112 ? 1.385 4.099 -12.039 1.00 96.50 112 ALA A CA 1
ATOM 813 C C . ALA A 1 112 ? 0.746 4.365 -13.415 1.00 96.50 112 ALA A C 1
ATOM 815 O O . ALA A 1 112 ? 1.211 3.845 -14.432 1.00 96.50 112 ALA A O 1
ATOM 816 N N . ARG A 1 113 ? -0.275 5.231 -13.476 1.00 96.25 113 ARG A N 1
ATOM 817 C CA . ARG A 1 113 ? -0.886 5.683 -14.737 1.00 96.25 113 ARG A CA 1
ATOM 818 C C . ARG A 1 113 ? 0.099 6.468 -15.595 1.00 96.25 113 ARG A C 1
ATOM 820 O O . ARG A 1 113 ? 0.081 6.329 -16.816 1.00 96.25 113 ARG A O 1
ATOM 827 N N . ARG A 1 114 ? 0.955 7.292 -14.982 1.00 95.69 114 ARG A N 1
ATOM 828 C CA . ARG A 1 114 ? 2.031 7.993 -15.694 1.00 95.69 114 ARG A CA 1
ATOM 829 C C . ARG A 1 114 ? 3.040 7.011 -16.287 1.00 95.69 114 ARG A C 1
ATOM 831 O O . ARG A 1 114 ? 3.310 7.110 -17.477 1.00 95.69 114 ARG A O 1
ATOM 838 N N . CYS A 1 115 ? 3.507 6.036 -15.510 1.00 94.25 115 CYS A N 1
ATOM 839 C CA . CYS A 1 115 ? 4.381 4.965 -15.992 1.00 94.25 115 CYS A CA 1
ATOM 840 C C . CYS A 1 115 ? 3.777 4.258 -17.215 1.00 94.25 115 CYS A C 1
ATOM 842 O O . CYS A 1 115 ? 4.446 4.116 -18.236 1.00 94.25 115 CYS A O 1
ATOM 844 N N . ALA A 1 116 ? 2.494 3.889 -17.147 1.00 93.88 116 ALA A N 1
ATOM 845 C CA . ALA A 1 116 ? 1.806 3.237 -18.259 1.00 93.88 116 ALA A CA 1
ATOM 846 C C . ALA A 1 116 ? 1.777 4.104 -19.535 1.00 93.88 116 ALA A C 1
ATOM 848 O O . ALA A 1 116 ? 1.997 3.586 -20.628 1.00 93.88 116 ALA A O 1
ATOM 849 N N . ARG A 1 117 ? 1.567 5.426 -19.416 1.00 93.94 117 ARG A N 1
ATOM 850 C CA . ARG A 1 117 ? 1.632 6.361 -20.561 1.00 93.94 117 ARG A CA 1
ATOM 851 C C . ARG A 1 117 ? 3.032 6.478 -21.164 1.00 93.94 117 ARG A C 1
ATOM 853 O O . ARG A 1 117 ? 3.152 6.745 -22.353 1.00 93.94 117 ARG A O 1
ATOM 860 N N . GLU A 1 118 ? 4.070 6.274 -20.360 1.00 91.94 118 GLU A N 1
ATOM 861 C CA . GLU A 1 118 ? 5.474 6.287 -20.791 1.00 91.94 118 GLU A CA 1
ATOM 862 C C . GLU A 1 118 ? 5.954 4.906 -21.293 1.00 91.94 118 GLU A C 1
ATOM 864 O O . GLU A 1 118 ? 7.141 4.712 -21.544 1.00 91.94 118 GLU A O 1
ATOM 869 N N . GLY A 1 119 ? 5.042 3.938 -21.461 1.00 92.81 119 GLY A N 1
ATOM 870 C CA . GLY A 1 119 ? 5.347 2.602 -21.987 1.00 92.81 119 GLY A CA 1
ATOM 871 C C . GLY A 1 119 ? 5.950 1.632 -20.965 1.00 92.81 119 GLY A C 1
ATOM 872 O O . GLY A 1 119 ? 6.360 0.531 -21.328 1.00 92.81 119 GLY A O 1
ATOM 873 N N . ILE A 1 120 ? 5.995 2.001 -19.683 1.00 94.94 120 ILE A N 1
ATOM 874 C CA . ILE A 1 120 ? 6.477 1.132 -18.603 1.00 94.94 120 ILE A CA 1
ATOM 875 C C . ILE A 1 120 ? 5.410 0.074 -18.309 1.00 94.94 120 ILE A C 1
ATOM 877 O O . ILE A 1 120 ? 4.245 0.389 -18.053 1.00 94.94 120 ILE A O 1
ATOM 881 N N . THR A 1 121 ? 5.809 -1.199 -18.313 1.00 94.75 121 THR A N 1
ATOM 882 C CA . THR A 1 121 ? 4.872 -2.311 -18.100 1.00 94.75 121 THR A CA 1
ATOM 883 C C . THR A 1 121 ? 4.413 -2.353 -16.642 1.00 94.75 121 THR A C 1
ATOM 885 O O . THR A 1 121 ? 5.228 -2.384 -15.721 1.00 94.75 121 THR A O 1
ATOM 888 N N . VAL A 1 122 ? 3.102 -2.410 -16.410 1.00 93.00 122 VAL A N 1
ATOM 889 C CA . VAL A 1 122 ? 2.523 -2.518 -15.064 1.00 93.00 122 VAL A CA 1
ATOM 890 C C . VAL A 1 122 ? 2.214 -3.984 -14.761 1.00 93.00 122 VAL A C 1
ATOM 892 O O . VAL A 1 122 ? 1.147 -4.489 -15.101 1.00 93.00 122 VAL A O 1
ATOM 895 N N . ARG A 1 123 ? 3.168 -4.676 -14.133 1.00 91.69 123 ARG A N 1
ATOM 896 C CA . ARG A 1 123 ? 2.964 -6.002 -13.527 1.00 91.69 123 ARG A CA 1
ATOM 897 C C . ARG A 1 123 ? 2.771 -5.842 -12.028 1.00 91.69 123 ARG A C 1
ATOM 899 O O . ARG A 1 123 ? 3.314 -4.903 -11.456 1.00 91.69 123 ARG A O 1
ATOM 906 N N . ASP A 1 124 ? 1.993 -6.743 -11.433 1.00 93.06 124 ASP A N 1
ATOM 907 C CA . ASP A 1 124 ? 1.708 -6.746 -9.993 1.00 93.06 124 ASP A CA 1
ATOM 908 C C . ASP A 1 124 ? 1.366 -5.338 -9.464 1.00 93.06 124 ASP A C 1
ATOM 910 O O . ASP A 1 124 ? 2.076 -4.717 -8.662 1.00 93.06 124 ASP A O 1
ATOM 914 N N . ARG A 1 125 ? 0.300 -4.769 -10.047 1.00 94.88 125 ARG A N 1
ATOM 915 C CA . ARG A 1 125 ? -0.100 -3.377 -9.816 1.00 94.88 125 ARG A CA 1
ATOM 916 C C . ARG A 1 125 ? -0.328 -3.115 -8.334 1.00 94.88 125 ARG A C 1
ATOM 918 O O . ARG A 1 125 ? 0.123 -2.093 -7.836 1.00 94.88 125 ARG A O 1
ATOM 925 N N . GLU A 1 126 ? -1.020 -4.018 -7.649 1.00 95.50 126 GLU A N 1
ATOM 926 C CA . GLU A 1 126 ? -1.377 -3.850 -6.244 1.00 95.50 126 GLU A CA 1
ATOM 927 C C . GLU A 1 126 ? -0.138 -3.699 -5.355 1.00 95.50 126 GLU A C 1
ATOM 929 O O . GLU A 1 126 ? -0.000 -2.694 -4.653 1.00 95.50 126 GLU A O 1
ATOM 934 N N . HIS A 1 127 ? 0.808 -4.636 -5.451 1.00 96.00 127 HIS A N 1
ATOM 935 C CA . HIS A 1 127 ? 2.041 -4.599 -4.667 1.00 96.00 127 HIS A CA 1
ATOM 936 C C . HIS A 1 127 ? 2.891 -3.366 -4.985 1.00 96.00 127 HIS A C 1
ATOM 938 O O . HIS A 1 127 ? 3.411 -2.694 -4.089 1.00 96.00 127 HIS A O 1
ATOM 944 N N . SER A 1 128 ? 2.974 -3.008 -6.268 1.00 96.94 128 SER A N 1
ATOM 945 C CA . SER A 1 128 ? 3.690 -1.811 -6.715 1.00 96.94 128 SER A CA 1
ATOM 946 C C . SER A 1 128 ? 3.075 -0.519 -6.160 1.00 96.94 128 SER A C 1
ATOM 948 O O . SER A 1 128 ? 3.811 0.384 -5.751 1.00 96.94 128 SER A O 1
ATOM 950 N N . LEU A 1 129 ? 1.739 -0.425 -6.101 1.00 97.88 129 LEU A N 1
ATOM 951 C CA . LEU A 1 129 ? 1.033 0.714 -5.507 1.00 97.88 129 LEU A CA 1
ATOM 952 C C . LEU A 1 129 ? 1.306 0.830 -4.009 1.00 97.88 129 LEU A C 1
ATOM 954 O O . LEU A 1 129 ? 1.576 1.929 -3.523 1.00 97.88 129 LEU A O 1
ATOM 958 N N . LEU A 1 130 ? 1.272 -0.290 -3.282 1.00 97.69 130 LEU A N 1
ATOM 959 C CA . LEU A 1 130 ? 1.559 -0.310 -1.847 1.00 97.69 130 LEU A CA 1
ATOM 960 C C . LEU A 1 130 ? 2.983 0.176 -1.560 1.00 97.69 130 LEU A C 1
ATOM 962 O O . LEU A 1 130 ? 3.166 1.061 -0.722 1.00 97.69 130 LEU A O 1
ATOM 966 N N . ARG A 1 131 ? 3.973 -0.312 -2.317 1.00 97.75 131 ARG A N 1
ATOM 967 C CA . ARG A 1 131 ? 5.376 0.098 -2.164 1.00 97.75 131 ARG A CA 1
ATOM 968 C C . ARG A 1 131 ? 5.600 1.576 -2.505 1.00 97.75 131 ARG A C 1
ATOM 970 O O . ARG A 1 131 ? 6.344 2.270 -1.805 1.00 97.75 131 ARG A O 1
ATOM 977 N N . LEU A 1 132 ? 4.949 2.094 -3.549 1.00 98.19 132 LEU A N 1
ATOM 978 C CA . LEU A 1 132 ? 4.993 3.525 -3.874 1.00 98.19 132 LEU A CA 1
ATOM 979 C C . LEU A 1 132 ? 4.361 4.375 -2.763 1.00 98.19 132 LEU A C 1
ATOM 981 O O . LEU A 1 132 ? 4.966 5.350 -2.320 1.00 98.19 132 LEU A O 1
ATOM 985 N N . ALA A 1 133 ? 3.192 3.979 -2.254 1.00 98.12 133 ALA A N 1
ATOM 986 C CA . ALA A 1 133 ? 2.527 4.679 -1.159 1.00 98.12 133 ALA A CA 1
ATOM 987 C C . ALA A 1 133 ? 3.354 4.663 0.140 1.00 98.12 133 ALA A C 1
ATOM 989 O O . ALA A 1 133 ? 3.405 5.669 0.856 1.00 98.12 133 ALA A O 1
ATOM 990 N N . ASP A 1 134 ? 4.045 3.558 0.439 1.00 97.44 134 ASP A N 1
ATOM 991 C CA . ASP A 1 134 ? 5.008 3.481 1.542 1.00 97.44 134 ASP A CA 1
ATOM 992 C C . ASP A 1 134 ? 6.152 4.473 1.337 1.00 97.44 134 ASP A C 1
ATOM 994 O O . ASP A 1 134 ? 6.472 5.235 2.247 1.00 97.44 134 ASP A O 1
ATOM 998 N N . SER A 1 135 ? 6.712 4.534 0.129 1.00 97.31 135 SER A N 1
ATOM 999 C CA . SER A 1 135 ? 7.804 5.453 -0.214 1.00 97.31 135 SER A CA 1
ATOM 1000 C C . SER A 1 135 ? 7.390 6.919 -0.043 1.00 97.31 135 SER A C 1
ATOM 1002 O O . SER A 1 135 ? 8.117 7.701 0.570 1.00 97.31 135 SER A O 1
ATOM 1004 N N . PHE A 1 136 ? 6.183 7.289 -0.478 1.00 97.31 136 PHE A N 1
ATOM 1005 C CA . PHE A 1 136 ? 5.626 8.627 -0.244 1.00 97.31 136 PHE A CA 1
ATOM 1006 C C . PHE A 1 136 ? 5.401 8.921 1.241 1.00 97.31 136 PHE A C 1
ATOM 1008 O O . PHE A 1 136 ? 5.639 10.040 1.692 1.00 97.31 136 PHE A O 1
ATOM 1015 N N . SER A 1 137 ? 5.031 7.909 2.029 1.00 96.00 137 SER A N 1
ATOM 1016 C CA . SER A 1 137 ? 4.943 8.025 3.493 1.00 96.00 137 SER A CA 1
ATOM 1017 C C . SER A 1 137 ? 6.317 8.241 4.150 1.00 96.00 137 SER A C 1
ATOM 1019 O O . SER A 1 137 ? 6.389 8.690 5.290 1.00 96.00 137 SER A O 1
ATOM 1021 N N . MET A 1 138 ? 7.416 7.922 3.455 1.00 95.44 138 MET A N 1
ATOM 1022 C CA . MET A 1 138 ? 8.791 8.201 3.892 1.00 95.44 138 MET A CA 1
ATOM 1023 C C . MET A 1 138 ? 9.317 9.561 3.410 1.00 95.44 138 MET A C 1
ATOM 1025 O O . MET A 1 138 ? 10.473 9.876 3.674 1.00 95.44 138 MET A O 1
ATOM 1029 N N . GLY A 1 139 ? 8.489 10.361 2.732 1.00 95.31 139 GLY A N 1
ATOM 1030 C CA . GLY A 1 139 ? 8.854 11.696 2.257 1.00 95.31 139 GLY A CA 1
ATOM 1031 C C . GLY A 1 139 ? 9.447 11.740 0.849 1.00 95.31 139 GLY A C 1
ATOM 1032 O O . GLY A 1 139 ? 9.890 12.802 0.428 1.00 95.31 139 GLY A O 1
ATOM 1033 N N . VAL A 1 140 ? 9.444 10.630 0.103 1.00 95.94 140 VAL A N 1
ATOM 1034 C CA . VAL A 1 140 ? 9.813 10.655 -1.322 1.00 95.94 140 VAL A CA 1
ATOM 1035 C C . VAL A 1 140 ? 8.768 11.471 -2.083 1.00 95.94 140 VAL A C 1
ATOM 1037 O O . VAL A 1 140 ? 7.572 11.196 -1.958 1.00 95.94 140 VAL A O 1
ATOM 1040 N N . ALA A 1 141 ? 9.182 12.463 -2.872 1.00 95.44 141 ALA A N 1
ATOM 1041 C CA . ALA A 1 141 ? 8.233 13.228 -3.669 1.00 95.44 141 ALA A CA 1
ATOM 1042 C C . ALA A 1 141 ? 7.859 12.466 -4.957 1.00 95.44 141 ALA A C 1
ATOM 1044 O O . ALA A 1 141 ? 8.697 11.775 -5.543 1.00 95.44 141 ALA A O 1
ATOM 1045 N N . PRO A 1 142 ? 6.626 12.618 -5.476 1.00 96.00 142 PRO A N 1
ATOM 1046 C CA . PRO A 1 142 ? 6.266 12.072 -6.785 1.00 96.00 142 PRO A CA 1
ATOM 1047 C C . PRO A 1 142 ? 7.173 12.575 -7.919 1.00 96.00 142 PRO A C 1
ATOM 1049 O O . PRO A 1 142 ? 7.425 11.833 -8.864 1.00 96.00 142 PRO A O 1
ATOM 1052 N N . GLY A 1 143 ? 7.696 13.805 -7.817 1.00 94.81 143 GLY A N 1
ATOM 1053 C CA . GLY A 1 143 ? 8.676 14.358 -8.759 1.00 94.81 143 GLY A CA 1
ATOM 1054 C C . GLY A 1 143 ? 9.979 13.554 -8.802 1.00 94.81 143 GLY A C 1
ATOM 1055 O O . GLY A 1 143 ? 10.436 13.202 -9.889 1.00 94.81 143 GLY A O 1
ATOM 1056 N N . ASP A 1 144 ? 10.505 13.159 -7.636 1.00 94.62 144 ASP A N 1
ATOM 1057 C CA . ASP A 1 144 ? 11.707 12.320 -7.535 1.00 94.62 144 ASP A CA 1
ATOM 1058 C C . ASP A 1 144 ? 11.487 10.964 -8.206 1.00 94.62 144 ASP A C 1
ATOM 1060 O O . ASP A 1 144 ? 12.328 10.500 -8.973 1.00 94.62 144 ASP A O 1
ATOM 1064 N N . VAL A 1 145 ? 10.328 10.338 -7.978 1.00 95.44 145 VAL A N 1
ATOM 1065 C CA . VAL A 1 145 ? 9.972 9.077 -8.650 1.00 95.44 145 VAL A CA 1
ATOM 1066 C C . VAL A 1 145 ? 9.817 9.291 -10.158 1.00 95.44 145 VAL A C 1
ATOM 1068 O O . VAL A 1 145 ? 10.297 8.478 -10.946 1.00 95.44 145 VAL A O 1
ATOM 1071 N N . GLY A 1 146 ? 9.223 10.413 -10.571 1.00 94.94 146 GLY A N 1
ATOM 1072 C CA . GLY A 1 146 ? 9.102 10.818 -11.971 1.00 94.94 146 GLY A CA 1
ATOM 1073 C C . GLY A 1 146 ? 10.452 10.964 -12.682 1.00 94.94 146 GLY A C 1
ATOM 1074 O O . GLY A 1 146 ? 10.567 10.624 -13.858 1.00 94.94 146 GLY A O 1
ATOM 1075 N N . SER A 1 147 ? 11.495 11.402 -11.971 1.00 93.44 147 SER A N 1
ATOM 1076 C CA . SER A 1 147 ? 12.854 11.521 -12.520 1.00 93.44 147 SER A CA 1
ATOM 1077 C C . SER A 1 147 ? 13.483 10.169 -12.894 1.00 93.44 147 SER A C 1
ATOM 1079 O O . SER A 1 147 ? 14.386 10.111 -13.730 1.00 93.44 147 SER A O 1
ATOM 1081 N N . LEU A 1 148 ? 12.976 9.066 -12.328 1.00 90.88 148 LEU A N 1
ATOM 1082 C CA . LEU A 1 148 ? 13.444 7.711 -12.623 1.00 90.88 148 LEU A CA 1
ATOM 1083 C C . LEU A 1 148 ? 12.864 7.149 -13.924 1.00 90.88 148 LEU A C 1
ATOM 1085 O O . LEU A 1 148 ? 13.432 6.209 -14.489 1.00 90.88 148 LEU A O 1
ATOM 1089 N N . LEU A 1 149 ? 11.746 7.698 -14.406 1.00 91.25 149 LEU A N 1
ATOM 1090 C CA . LEU A 1 149 ? 10.996 7.114 -15.517 1.00 91.25 149 LEU A CA 1
ATOM 1091 C C . LEU A 1 149 ? 11.789 7.062 -16.831 1.00 91.25 149 LEU A C 1
ATOM 1093 O O . LEU A 1 149 ? 11.805 5.993 -17.439 1.00 91.25 149 LEU A O 1
ATOM 1097 N N . PRO A 1 150 ? 12.557 8.096 -17.242 1.00 88.81 150 PRO A N 1
ATOM 1098 C CA . PRO A 1 150 ? 13.374 8.008 -18.453 1.00 88.81 150 PRO A CA 1
ATOM 1099 C C . PRO A 1 150 ? 14.410 6.877 -18.404 1.00 88.81 150 PRO A C 1
ATOM 1101 O O . PRO A 1 150 ? 14.700 6.248 -19.420 1.00 88.81 150 PRO A O 1
ATOM 1104 N N . ALA A 1 151 ? 14.983 6.602 -17.228 1.00 85.88 151 ALA A N 1
ATOM 1105 C CA . ALA A 1 151 ? 15.925 5.499 -17.052 1.00 85.88 151 ALA A CA 1
ATOM 1106 C C . ALA A 1 151 ? 15.211 4.138 -17.065 1.00 85.88 151 ALA A C 1
ATOM 1108 O O . ALA A 1 151 ? 15.706 3.193 -17.680 1.00 85.88 151 ALA A O 1
ATOM 1109 N N . ALA A 1 152 ? 14.038 4.045 -16.432 1.00 85.69 152 ALA A N 1
ATOM 1110 C CA . ALA A 1 152 ? 13.219 2.837 -16.424 1.00 85.69 152 ALA A CA 1
ATOM 1111 C C . ALA A 1 152 ? 12.702 2.474 -17.828 1.00 85.69 152 ALA A C 1
ATOM 1113 O O . ALA A 1 152 ? 12.823 1.318 -18.235 1.00 85.69 152 ALA A O 1
ATOM 1114 N N . ALA A 1 153 ? 12.212 3.460 -18.586 1.00 84.56 153 ALA A N 1
ATOM 1115 C CA . ALA A 1 153 ? 11.702 3.286 -19.943 1.00 84.56 153 ALA A CA 1
ATOM 1116 C C . ALA A 1 153 ? 12.785 2.764 -20.903 1.00 84.56 153 ALA A C 1
ATOM 1118 O O . ALA A 1 153 ? 12.563 1.782 -21.606 1.00 84.56 153 ALA A O 1
ATOM 1119 N N . ARG A 1 154 ? 14.001 3.337 -20.876 1.00 85.06 154 ARG A N 1
ATOM 1120 C CA . ARG A 1 154 ? 15.128 2.862 -21.712 1.00 85.06 154 ARG A CA 1
ATOM 1121 C C . ARG A 1 154 ? 15.538 1.423 -21.418 1.00 85.06 154 ARG A C 1
ATOM 1123 O O . ARG A 1 154 ? 16.046 0.739 -22.298 1.00 85.06 154 ARG A O 1
ATOM 1130 N N . ALA A 1 155 ? 15.353 0.980 -20.181 1.00 83.56 155 ALA A N 1
ATOM 1131 C CA . ALA A 1 155 ? 15.718 -0.359 -19.755 1.00 83.56 155 ALA A CA 1
ATOM 1132 C C . ALA A 1 155 ? 14.551 -1.364 -19.862 1.00 83.56 155 ALA A C 1
ATOM 1134 O O . ALA A 1 155 ? 14.670 -2.456 -19.309 1.00 83.56 155 ALA A O 1
ATOM 1135 N N . ASN A 1 156 ? 13.446 -1.011 -20.548 1.00 73.31 156 ASN A N 1
ATOM 1136 C CA . ASN A 1 156 ? 12.220 -1.820 -20.660 1.00 73.31 156 ASN A CA 1
ATOM 1137 C C . AS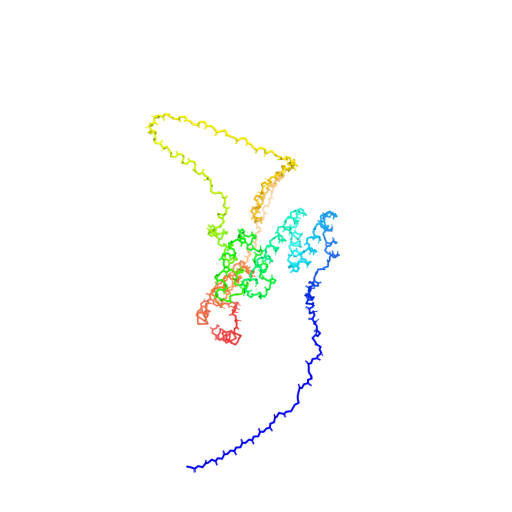N A 1 156 ? 11.735 -2.346 -19.301 1.00 73.31 156 ASN A C 1
ATOM 1139 O O . ASN A 1 156 ? 11.287 -3.487 -19.167 1.00 73.31 156 ASN A O 1
ATOM 1143 N N . ARG A 1 157 ? 11.887 -1.526 -18.259 1.00 78.12 157 ARG A N 1
ATOM 1144 C CA . ARG A 1 157 ? 11.592 -1.956 -16.897 1.00 78.12 157 ARG A CA 1
ATOM 1145 C C . ARG A 1 157 ? 10.109 -1.861 -16.599 1.00 78.12 157 ARG A C 1
ATOM 1147 O O . ARG A 1 157 ? 9.353 -1.150 -17.255 1.00 78.12 157 ARG A O 1
ATOM 1154 N N . ASP A 1 158 ? 9.713 -2.617 -15.593 1.00 92.50 158 ASP A N 1
ATOM 1155 C CA . ASP A 1 158 ? 8.364 -2.645 -15.060 1.00 92.50 158 ASP A CA 1
ATOM 1156 C C . ASP A 1 158 ? 8.159 -1.602 -13.950 1.00 92.50 158 ASP A C 1
ATOM 1158 O O . ASP A 1 158 ? 9.102 -1.027 -13.389 1.00 92.50 158 ASP A O 1
ATOM 1162 N N . LEU A 1 159 ? 6.888 -1.369 -13.615 1.00 94.75 159 LEU A N 1
ATOM 1163 C CA . LEU A 1 159 ? 6.486 -0.548 -12.473 1.00 94.75 159 LEU A CA 1
ATOM 1164 C C . LEU A 1 159 ? 7.087 -1.072 -11.160 1.00 94.75 159 LEU A C 1
ATOM 1166 O O . LEU A 1 159 ? 7.409 -0.282 -10.270 1.00 94.75 159 LEU A O 1
ATOM 1170 N N . GLU A 1 160 ? 7.287 -2.387 -11.049 1.00 93.50 160 GLU A N 1
ATOM 1171 C CA . GLU A 1 160 ? 7.891 -2.993 -9.869 1.00 93.50 160 GLU A CA 1
ATOM 1172 C C . GLU A 1 160 ? 9.299 -2.428 -9.622 1.00 93.50 160 GLU A C 1
ATOM 1174 O O . GLU A 1 160 ? 9.626 -2.032 -8.500 1.00 93.50 160 GLU A O 1
ATOM 1179 N N . THR A 1 161 ? 10.111 -2.287 -10.670 1.00 92.88 161 THR A N 1
ATOM 1180 C CA . THR A 1 161 ? 11.450 -1.705 -10.560 1.00 92.88 161 THR A CA 1
ATOM 1181 C C . THR A 1 161 ? 11.401 -0.235 -10.143 1.00 92.88 161 THR A C 1
ATOM 1183 O O . THR A 1 161 ? 12.181 0.183 -9.284 1.00 92.88 161 THR A O 1
ATOM 1186 N N . VAL A 1 162 ? 10.471 0.549 -10.701 1.00 94.94 162 VAL A N 1
ATOM 1187 C CA . VAL A 1 162 ? 10.280 1.961 -10.316 1.00 94.94 162 VAL A CA 1
ATOM 1188 C C . VAL A 1 162 ? 9.903 2.064 -8.837 1.00 94.94 162 VAL A C 1
ATOM 1190 O O . VAL A 1 162 ? 10.510 2.834 -8.093 1.00 94.94 162 VAL A O 1
ATOM 1193 N N . SER A 1 163 ? 8.959 1.238 -8.381 1.00 96.06 163 SER A N 1
ATOM 1194 C CA . SER A 1 163 ? 8.532 1.210 -6.979 1.00 96.06 163 SER A CA 1
ATOM 1195 C C . SER A 1 163 ? 9.660 0.783 -6.031 1.00 96.06 163 SER A C 1
ATOM 1197 O O . SER A 1 163 ? 9.803 1.352 -4.951 1.00 96.06 163 SER A O 1
ATOM 1199 N N . ARG A 1 164 ? 10.513 -0.169 -6.437 1.00 94.94 164 ARG A N 1
ATOM 1200 C CA . ARG A 1 164 ? 11.681 -0.610 -5.656 1.00 94.94 164 ARG A CA 1
ATOM 1201 C C . ARG A 1 164 ? 12.741 0.486 -5.552 1.00 94.94 164 ARG A C 1
ATOM 1203 O O . ARG A 1 164 ? 13.313 0.688 -4.486 1.00 94.94 164 ARG A O 1
ATOM 1210 N N . ALA A 1 165 ? 12.980 1.225 -6.632 1.00 94.12 165 ALA A N 1
ATOM 1211 C CA . ALA A 1 165 ? 13.879 2.374 -6.605 1.00 94.12 165 ALA A CA 1
ATOM 1212 C C . ALA A 1 165 ? 13.340 3.494 -5.695 1.00 94.12 165 ALA A C 1
ATOM 1214 O O . ALA A 1 165 ? 14.097 4.040 -4.893 1.00 94.12 165 ALA A O 1
ATOM 1215 N N . ALA A 1 166 ? 12.033 3.778 -5.745 1.00 95.25 166 ALA A N 1
ATOM 1216 C CA . ALA A 1 166 ? 11.376 4.711 -4.825 1.00 95.25 166 ALA A CA 1
ATOM 1217 C C . ALA A 1 166 ? 11.516 4.285 -3.355 1.00 95.25 166 ALA A C 1
ATOM 1219 O O . ALA A 1 166 ? 11.821 5.114 -2.498 1.00 95.25 166 ALA A O 1
ATOM 1220 N N . GLU A 1 167 ? 11.387 2.991 -3.069 1.00 95.69 167 GLU A N 1
ATOM 1221 C CA . GLU A 1 167 ? 11.575 2.456 -1.722 1.00 95.69 167 GLU A CA 1
ATOM 1222 C C . GLU A 1 167 ? 13.007 2.677 -1.219 1.00 95.69 167 GLU A C 1
ATOM 1224 O O . GLU A 1 167 ? 13.213 3.120 -0.086 1.00 95.69 167 GLU A O 1
ATOM 1229 N N . VAL A 1 168 ? 14.008 2.415 -2.066 1.00 95.06 168 VAL A N 1
ATOM 1230 C CA . VAL A 1 168 ? 15.416 2.683 -1.739 1.00 95.06 168 VAL A CA 1
ATOM 1231 C C . VAL A 1 168 ? 15.627 4.171 -1.458 1.00 95.06 168 VAL A C 1
ATOM 1233 O O . VAL A 1 168 ? 16.258 4.503 -0.455 1.00 95.06 168 VAL A O 1
ATOM 1236 N N . MET A 1 169 ? 15.051 5.064 -2.269 1.00 93.88 169 MET A N 1
ATOM 1237 C CA . MET A 1 169 ? 15.102 6.510 -2.019 1.00 93.88 169 MET A CA 1
ATOM 1238 C C . MET A 1 169 ? 14.484 6.882 -0.665 1.00 93.88 169 MET A C 1
ATOM 1240 O O . MET A 1 169 ? 15.089 7.641 0.088 1.00 93.88 169 MET A O 1
ATOM 1244 N N . GLY A 1 170 ? 13.335 6.306 -0.302 1.00 93.75 170 GLY A N 1
ATOM 1245 C CA . GLY A 1 170 ? 12.697 6.553 0.995 1.00 93.75 170 GLY A CA 1
ATOM 1246 C C . GLY A 1 170 ? 13.540 6.069 2.176 1.00 93.75 170 GLY A C 1
ATOM 1247 O O . GLY A 1 170 ? 13.708 6.781 3.170 1.00 93.75 170 GLY A O 1
ATOM 1248 N N . ARG A 1 171 ? 14.145 4.881 2.052 1.00 93.88 171 ARG A N 1
ATOM 1249 C CA . ARG A 1 171 ? 15.066 4.330 3.060 1.00 93.88 171 ARG A CA 1
ATOM 1250 C C . ARG A 1 171 ? 16.325 5.188 3.214 1.00 93.88 171 ARG A C 1
ATOM 1252 O O . ARG A 1 171 ? 16.794 5.370 4.336 1.00 93.88 171 ARG A O 1
ATOM 1259 N N . LEU A 1 172 ? 16.865 5.712 2.114 1.00 91.81 172 LEU A N 1
ATOM 1260 C CA . LEU A 1 172 ? 18.008 6.628 2.124 1.00 91.81 172 LEU A CA 1
ATOM 1261 C C . LEU A 1 172 ? 17.651 7.981 2.745 1.00 91.81 172 LEU A C 1
ATOM 1263 O O . LEU A 1 172 ? 18.389 8.456 3.610 1.00 91.81 172 LEU A O 1
ATOM 1267 N N . GLY A 1 173 ? 16.483 8.534 2.414 1.00 90.50 173 GLY A N 1
ATOM 1268 C CA . GLY A 1 173 ? 15.969 9.766 3.014 1.00 90.50 173 GLY A CA 1
ATOM 1269 C C . GLY A 1 173 ? 15.889 9.674 4.538 1.00 90.50 173 GLY A C 1
ATOM 1270 O O . GLY A 1 173 ? 16.392 10.550 5.239 1.00 90.50 173 GLY A O 1
ATOM 1271 N N . ARG A 1 174 ? 15.384 8.552 5.073 1.00 89.81 174 ARG A N 1
ATOM 1272 C CA . ARG A 1 174 ? 15.362 8.293 6.527 1.00 89.81 174 ARG A CA 1
ATOM 1273 C C . ARG A 1 174 ? 16.746 8.223 7.175 1.00 89.81 174 ARG A C 1
ATOM 1275 O O . ARG A 1 174 ? 16.861 8.481 8.368 1.00 89.81 174 ARG A O 1
ATOM 1282 N N . LYS A 1 175 ? 17.784 7.873 6.414 1.00 90.62 175 LYS A N 1
ATOM 1283 C CA . LYS A 1 175 ? 19.182 7.850 6.872 1.00 90.62 175 LYS A CA 1
ATOM 1284 C C . LYS A 1 175 ? 19.885 9.207 6.717 1.00 90.62 175 LYS A C 1
ATOM 1286 O O . LYS A 1 175 ? 21.089 9.278 6.930 1.00 90.62 175 LYS A O 1
ATOM 1291 N N . GLY A 1 176 ? 19.159 10.265 6.347 1.00 89.69 176 GLY A N 1
ATOM 1292 C CA . GLY A 1 176 ? 19.718 11.603 6.145 1.00 89.69 176 GLY A CA 1
ATOM 1293 C C . GLY A 1 176 ? 20.285 11.844 4.745 1.00 89.69 176 GLY A C 1
ATOM 1294 O O . GLY A 1 176 ? 20.972 12.840 4.539 1.00 89.69 176 GLY A O 1
ATOM 1295 N N . PHE A 1 177 ? 19.990 10.969 3.779 1.00 85.19 177 PHE A N 1
ATOM 1296 C CA . PHE A 1 177 ? 20.361 11.138 2.372 1.00 85.19 177 PHE A CA 1
ATOM 1297 C C . PHE A 1 177 ? 19.104 11.451 1.551 1.00 85.19 177 PHE A C 1
ATOM 1299 O O . PHE A 1 177 ? 18.529 10.536 0.955 1.00 85.19 177 PHE A O 1
ATOM 1306 N N . PRO A 1 178 ? 18.616 12.707 1.554 1.00 76.31 178 PRO A N 1
ATOM 1307 C CA . PRO A 1 178 ? 17.418 13.058 0.806 1.00 76.31 178 PRO A CA 1
ATOM 1308 C C . PRO A 1 178 ? 17.623 12.797 -0.697 1.00 76.31 178 PRO A C 1
ATOM 1310 O O . PRO A 1 178 ? 18.747 12.952 -1.195 1.00 76.31 178 PRO A O 1
ATOM 1313 N N . PRO A 1 179 ? 16.560 12.414 -1.432 1.00 73.38 179 PRO A N 1
ATOM 1314 C CA . PRO A 1 179 ? 16.585 12.407 -2.891 1.00 73.38 179 PRO A CA 1
ATOM 1315 C C . PRO A 1 179 ? 17.081 13.764 -3.395 1.00 73.38 179 PRO A C 1
ATOM 1317 O O . PRO A 1 179 ? 16.815 14.795 -2.775 1.00 73.38 179 PRO A O 1
ATOM 1320 N N . ARG A 1 180 ? 17.864 13.757 -4.478 1.00 61.78 180 ARG A N 1
ATOM 1321 C CA . ARG A 1 180 ? 18.701 14.902 -4.860 1.00 61.78 180 ARG A CA 1
ATOM 1322 C C . ARG A 1 180 ? 17.941 16.214 -5.094 1.00 61.78 180 ARG A C 1
ATOM 1324 O O . ARG A 1 180 ? 18.599 17.239 -4.985 1.00 61.78 180 ARG A O 1
ATOM 1331 N N . ASP A 1 181 ? 16.622 16.225 -5.311 1.00 54.19 181 ASP A N 1
ATOM 1332 C CA . ASP A 1 181 ? 15.915 17.439 -5.736 1.00 54.19 181 ASP A CA 1
ATOM 1333 C C . ASP A 1 181 ? 14.459 17.591 -5.234 1.00 54.19 181 ASP A C 1
ATOM 1335 O O . ASP A 1 181 ? 13.579 17.982 -5.992 1.00 54.19 181 ASP A O 1
ATOM 1339 N N . THR A 1 182 ? 14.190 17.502 -3.925 1.00 48.34 182 THR A N 1
ATOM 1340 C CA . THR A 1 182 ? 13.016 18.215 -3.350 1.00 48.34 182 THR A CA 1
ATOM 1341 C C . THR A 1 182 ? 13.316 19.696 -3.085 1.00 48.34 182 THR A C 1
ATOM 1343 O O . THR A 1 182 ? 12.893 20.271 -2.081 1.00 48.34 182 THR A O 1
ATOM 1346 N N . ARG A 1 183 ? 14.080 20.332 -3.980 1.00 44.91 183 ARG A N 1
ATOM 1347 C CA . ARG A 1 183 ? 14.266 21.787 -4.041 1.00 44.91 183 ARG A CA 1
ATOM 1348 C C . ARG A 1 183 ? 13.377 22.398 -5.123 1.00 44.91 183 ARG A C 1
ATOM 1350 O O . ARG A 1 183 ? 13.809 23.282 -5.852 1.00 44.91 183 ARG A O 1
ATOM 1357 N N . ASP A 1 184 ? 12.105 22.025 -5.156 1.00 45.25 184 ASP A N 1
ATOM 1358 C CA . ASP A 1 184 ? 11.106 22.931 -5.712 1.00 45.25 184 ASP A CA 1
ATOM 1359 C C . ASP A 1 184 ? 10.870 24.072 -4.706 1.00 45.25 184 ASP A C 1
ATOM 1361 O O . ASP A 1 184 ? 10.040 24.012 -3.805 1.00 45.25 184 ASP A O 1
ATOM 1365 N N . GLY A 1 185 ? 11.657 25.141 -4.860 1.00 45.75 185 GLY A N 1
ATOM 1366 C CA . GLY A 1 185 ? 11.040 26.465 -4.904 1.00 45.75 185 GLY A CA 1
ATOM 1367 C C . GLY A 1 185 ? 11.000 27.347 -3.654 1.00 45.75 185 GLY A C 1
ATOM 1368 O O . GLY A 1 185 ? 10.139 28.217 -3.605 1.00 45.75 185 GLY A O 1
ATOM 1369 N N . ARG A 1 186 ? 11.923 27.245 -2.687 1.00 37.94 186 ARG A N 1
ATOM 1370 C CA . ARG A 1 186 ? 12.255 28.396 -1.807 1.00 37.94 186 ARG A CA 1
ATOM 1371 C C . ARG A 1 186 ? 13.658 28.277 -1.212 1.00 37.94 186 ARG A C 1
ATOM 1373 O O . ARG A 1 186 ? 13.852 27.975 -0.039 1.00 37.94 186 ARG A O 1
ATOM 1380 N N . LEU A 1 187 ? 14.666 28.573 -2.029 1.00 38.44 187 LEU A N 1
ATOM 1381 C CA . LEU A 1 187 ? 15.899 29.126 -1.469 1.00 38.44 187 LEU A CA 1
ATOM 1382 C C . LEU A 1 187 ? 15.530 30.479 -0.829 1.00 38.44 187 LEU A C 1
ATOM 1384 O O . LEU A 1 187 ? 14.857 31.275 -1.497 1.00 38.44 187 LEU A O 1
ATOM 1388 N N . PRO A 1 188 ? 15.920 30.783 0.424 1.00 38.50 188 PRO A N 1
ATOM 1389 C CA . PRO A 1 188 ? 15.838 32.151 0.905 1.00 38.50 188 PRO A CA 1
ATOM 1390 C C . PRO A 1 188 ? 16.661 32.999 -0.061 1.00 38.50 188 PRO A C 1
ATOM 1392 O O . PRO A 1 188 ? 17.835 32.712 -0.301 1.00 38.50 188 PRO A O 1
ATOM 1395 N N . ARG A 1 189 ? 16.030 34.011 -0.665 1.00 38.78 189 ARG A N 1
ATOM 1396 C CA . ARG A 1 189 ? 16.747 35.057 -1.389 1.00 38.78 189 ARG A CA 1
ATOM 1397 C C . ARG A 1 189 ? 17.720 35.674 -0.394 1.00 38.78 189 ARG A C 1
ATOM 1399 O O . ARG A 1 189 ? 17.338 36.516 0.411 1.00 38.78 189 ARG A O 1
ATOM 1406 N N . SER A 1 190 ? 18.965 35.220 -0.427 1.00 39.38 190 SER A N 1
ATOM 1407 C CA . SER A 1 190 ? 20.073 35.897 0.214 1.00 39.38 190 SER A CA 1
ATOM 1408 C C . SER A 1 190 ? 20.140 37.279 -0.414 1.00 39.38 190 SER A C 1
ATOM 1410 O O . SER A 1 190 ? 20.494 37.433 -1.584 1.00 39.38 190 SER A O 1
ATOM 1412 N N . SER A 1 191 ? 19.730 38.271 0.364 1.00 46.50 191 SER A N 1
ATOM 1413 C CA . SER A 1 191 ? 19.883 39.688 0.098 1.00 46.50 191 SER A CA 1
ATOM 1414 C C . SER A 1 191 ? 21.369 40.043 0.087 1.00 46.50 191 SER A C 1
ATOM 1416 O O . SER A 1 191 ? 21.885 40.667 1.009 1.00 46.50 191 SER A O 1
ATOM 1418 N N . THR A 1 192 ? 22.091 39.653 -0.956 1.00 45.12 192 THR A N 1
ATOM 1419 C CA . THR A 1 192 ? 23.353 40.299 -1.304 1.00 45.12 192 THR A CA 1
ATOM 1420 C C . THR A 1 192 ? 23.026 41.434 -2.258 1.00 45.12 192 THR A C 1
ATOM 1422 O O . THR A 1 192 ? 23.235 41.367 -3.467 1.00 45.12 192 THR A O 1
ATOM 1425 N N . ALA A 1 193 ? 22.492 42.511 -1.675 1.00 45.06 193 ALA A N 1
ATOM 1426 C CA . ALA A 1 193 ? 22.537 43.832 -2.275 1.00 45.06 193 ALA A CA 1
ATOM 1427 C C . ALA A 1 193 ? 24.016 44.219 -2.430 1.00 45.06 193 ALA A C 1
ATOM 1429 O O . ALA A 1 193 ? 24.642 44.821 -1.558 1.00 45.06 193 ALA A O 1
ATOM 1430 N N . ARG A 1 194 ? 24.599 43.796 -3.554 1.00 43.53 194 ARG A N 1
ATOM 1431 C CA . ARG A 1 194 ? 25.859 44.311 -4.069 1.00 43.53 194 ARG A CA 1
ATOM 1432 C C . ARG A 1 194 ? 25.650 45.796 -4.345 1.00 43.53 194 ARG A C 1
ATOM 1434 O O . ARG A 1 194 ? 24.966 46.170 -5.294 1.00 43.53 194 ARG A O 1
ATOM 1441 N N . ARG A 1 195 ? 26.271 46.617 -3.497 1.00 48.97 195 ARG A N 1
ATOM 1442 C CA . ARG A 1 195 ? 26.755 47.968 -3.806 1.00 48.97 195 ARG A CA 1
ATOM 1443 C C . ARG A 1 195 ? 27.154 48.047 -5.286 1.00 48.97 195 ARG A C 1
ATOM 1445 O O . ARG A 1 195 ? 28.120 47.401 -5.689 1.00 48.97 195 ARG A O 1
ATOM 1452 N N . ARG A 1 196 ? 26.437 48.851 -6.073 1.00 37.47 196 ARG A N 1
ATOM 1453 C CA . ARG A 1 196 ? 26.996 49.454 -7.285 1.00 37.47 196 ARG A CA 1
ATOM 1454 C C . ARG A 1 196 ? 27.586 50.819 -6.919 1.00 37.47 196 ARG A C 1
ATOM 1456 O O . ARG A 1 196 ? 26.985 51.521 -6.103 1.00 37.47 196 ARG A O 1
ATOM 1463 N N . PRO A 1 197 ? 28.751 51.182 -7.475 1.00 47.69 197 PRO A N 1
ATOM 1464 C CA . PRO A 1 197 ? 29.297 52.514 -7.313 1.00 47.69 197 PRO A CA 1
ATOM 1465 C C . PRO A 1 197 ? 28.477 53.517 -8.127 1.00 47.69 197 PRO A C 1
ATOM 1467 O O . PRO A 1 197 ? 28.024 53.219 -9.232 1.00 47.69 197 PRO A O 1
ATOM 1470 N N . ARG A 1 198 ? 28.303 54.700 -7.533 1.00 45.34 198 ARG A N 1
ATOM 1471 C CA . ARG A 1 198 ? 27.909 55.932 -8.214 1.00 45.34 198 ARG A CA 1
ATOM 1472 C C . ARG A 1 198 ? 28.879 56.186 -9.366 1.00 45.34 198 ARG A C 1
ATOM 1474 O O . ARG A 1 198 ? 30.085 56.227 -9.136 1.00 45.34 198 ARG A O 1
ATOM 1481 N N . GLN A 1 199 ? 28.339 56.399 -10.554 1.00 46.03 199 GLN A N 1
ATOM 1482 C CA . GLN A 1 199 ? 28.963 57.254 -11.549 1.00 46.03 199 GLN A CA 1
ATOM 1483 C C . GLN A 1 199 ? 27.928 58.299 -11.935 1.00 46.03 199 GLN A C 1
ATOM 1485 O O . GLN A 1 199 ? 26.811 57.969 -12.333 1.00 46.03 199 GLN A O 1
ATOM 1490 N N . ASP A 1 200 ? 28.319 59.538 -11.668 1.00 51.06 200 ASP A N 1
ATOM 1491 C CA . ASP A 1 200 ? 27.714 60.756 -12.163 1.00 51.06 200 ASP A CA 1
ATOM 1492 C C . ASP A 1 200 ? 27.682 60.727 -13.690 1.00 51.06 200 ASP A C 1
ATOM 1494 O O . ASP A 1 200 ? 28.694 60.411 -14.306 1.00 51.06 200 ASP A O 1
ATOM 1498 N N . GLU A 1 201 ? 26.556 61.113 -14.282 1.00 45.41 201 GLU A N 1
ATOM 1499 C CA . GLU A 1 201 ? 26.572 62.082 -15.377 1.00 45.41 201 GLU A CA 1
ATOM 1500 C C . GLU A 1 201 ? 25.174 62.673 -15.569 1.00 45.41 201 GLU A C 1
ATOM 1502 O O . GLU A 1 201 ? 24.191 61.998 -15.875 1.00 45.41 201 GLU A O 1
ATOM 1507 N N . SER A 1 202 ? 25.115 63.975 -15.317 1.00 50.97 202 SER A N 1
ATOM 1508 C CA . SER A 1 202 ? 23.998 64.864 -15.584 1.00 50.97 202 SER A CA 1
ATOM 1509 C C . SER A 1 202 ? 24.069 65.342 -17.032 1.00 50.97 202 SER A C 1
ATOM 1511 O O . SER A 1 202 ? 25.105 65.871 -17.419 1.00 50.97 202 SER A O 1
ATOM 1513 N N . ALA A 1 203 ? 22.962 65.283 -17.778 1.00 54.47 203 ALA A N 1
ATOM 1514 C CA . ALA A 1 203 ? 22.435 66.428 -18.537 1.00 54.47 203 ALA A CA 1
ATOM 1515 C C . ALA A 1 203 ? 21.059 66.118 -19.176 1.00 54.47 203 ALA A C 1
ATOM 1517 O O . ALA A 1 203 ? 20.772 64.955 -19.459 1.00 54.47 203 ALA A O 1
ATOM 1518 N N . PRO A 1 204 ? 20.203 67.141 -19.395 1.00 64.00 204 PRO A N 1
ATOM 1519 C CA . PRO A 1 204 ? 18.783 66.988 -19.713 1.00 64.00 204 PRO A CA 1
ATOM 1520 C C . PRO A 1 204 ? 18.444 67.271 -21.188 1.00 64.00 204 PRO A C 1
ATOM 1522 O O . PRO A 1 204 ? 19.145 68.014 -21.872 1.00 64.00 204 PRO A O 1
ATOM 1525 N N . GLY A 1 205 ? 17.303 66.754 -21.650 1.00 43.00 205 GLY A N 1
ATOM 1526 C CA . GLY A 1 205 ? 16.707 67.100 -22.943 1.00 43.00 205 GLY A CA 1
ATOM 1527 C C . GLY A 1 205 ? 15.197 66.809 -22.969 1.00 43.00 205 GLY A C 1
ATOM 1528 O O . GLY A 1 205 ? 14.817 65.703 -22.584 1.00 43.00 205 GLY A O 1
ATOM 1529 N N . PRO A 1 206 ? 14.339 67.772 -23.365 1.00 64.88 206 PRO A N 1
ATOM 1530 C CA . PRO A 1 206 ? 12.882 67.670 -23.303 1.00 64.88 206 PRO A CA 1
ATOM 1531 C C . PRO A 1 206 ? 12.289 67.150 -24.621 1.00 64.88 206 PRO A C 1
ATOM 1533 O O . PRO A 1 206 ? 12.884 67.306 -25.686 1.00 64.88 206 PRO A O 1
ATOM 1536 N N . GLY A 1 207 ? 11.090 66.574 -24.561 1.00 45.12 207 GLY A N 1
ATOM 1537 C CA . GLY A 1 207 ? 10.370 66.132 -25.753 1.00 45.12 207 GLY A CA 1
ATOM 1538 C C . GLY A 1 207 ? 8.945 65.713 -25.432 1.00 45.12 207 GLY A C 1
ATOM 1539 O O . GLY A 1 207 ? 8.709 64.585 -25.015 1.00 45.12 207 GLY A O 1
ATOM 1540 N N . ASP A 1 208 ? 8.044 66.674 -25.600 1.00 45.69 208 ASP A N 1
ATOM 1541 C CA . ASP A 1 208 ? 6.589 66.582 -25.535 1.00 45.69 208 ASP A CA 1
ATOM 1542 C C . ASP A 1 208 ? 5.964 65.596 -26.541 1.00 45.69 208 ASP A C 1
ATOM 1544 O O . ASP A 1 208 ? 6.601 65.148 -27.494 1.00 45.69 208 ASP A O 1
ATOM 1548 N N . SER A 1 209 ? 4.654 65.405 -26.333 1.00 52.47 209 SER A N 1
ATOM 1549 C CA . SER A 1 209 ? 3.600 64.888 -27.228 1.00 52.47 209 SER A CA 1
ATOM 1550 C C . SER A 1 209 ? 3.120 63.472 -26.876 1.00 52.47 209 SER A C 1
ATOM 1552 O O . SER A 1 209 ? 3.798 62.488 -27.137 1.00 52.47 209 SER A O 1
ATOM 1554 N N . ARG A 1 210 ? 2.028 63.302 -26.115 1.00 47.94 210 ARG A N 1
ATOM 1555 C CA . ARG A 1 210 ? 0.611 63.639 -26.403 1.00 47.94 210 ARG A CA 1
ATOM 1556 C C . ARG A 1 210 ? 0.029 62.743 -27.499 1.00 47.94 210 ARG A C 1
ATOM 1558 O O . ARG A 1 210 ? 0.377 62.913 -28.655 1.00 47.94 210 ARG A O 1
ATOM 1565 N N . GLU A 1 211 ? -0.845 61.827 -27.083 1.00 49.75 211 GLU A N 1
ATOM 1566 C CA . GLU A 1 211 ? -2.183 61.511 -27.634 1.00 49.75 211 GLU A CA 1
ATOM 1567 C C . GLU A 1 211 ? -2.677 60.233 -26.921 1.00 49.75 211 GLU A C 1
ATOM 1569 O O . GLU A 1 211 ? -2.025 59.195 -26.945 1.00 49.75 211 GLU A O 1
ATOM 1574 N N . GLU A 1 212 ? -3.607 60.327 -25.968 1.00 45.66 212 GLU A N 1
ATOM 1575 C CA . GLU A 1 212 ? -5.069 60.345 -26.164 1.00 45.66 212 GLU A CA 1
ATOM 1576 C C . GLU A 1 212 ? -5.606 59.182 -27.008 1.00 45.66 212 GLU A C 1
ATOM 1578 O O . GLU A 1 212 ? -5.347 59.079 -28.200 1.00 45.66 212 GLU A O 1
ATOM 1583 N N . GLY A 1 213 ? -6.442 58.341 -26.390 1.00 40.38 213 GLY A N 1
ATOM 1584 C CA . GLY A 1 213 ? -7.255 57.384 -27.134 1.00 40.38 213 GLY A CA 1
ATOM 1585 C C . GLY A 1 213 ? -7.893 56.283 -26.295 1.00 40.38 213 GLY A C 1
ATOM 1586 O O . GLY A 1 213 ? -7.371 55.180 -26.258 1.00 40.38 213 GLY A O 1
ATOM 1587 N N . ALA A 1 214 ? -9.019 56.615 -25.649 1.00 40.44 214 ALA A N 1
ATOM 1588 C CA . ALA A 1 214 ? -10.199 55.776 -25.361 1.00 40.44 214 ALA A CA 1
ATOM 1589 C C . ALA A 1 214 ? -9.974 54.272 -25.041 1.00 40.44 214 ALA A C 1
ATOM 1591 O O . ALA A 1 214 ? -9.576 53.482 -25.881 1.00 40.44 214 ALA A O 1
ATOM 1592 N N . GLY A 1 215 ? -10.284 53.744 -23.856 1.00 37.50 215 GLY A N 1
ATOM 1593 C CA . GLY A 1 215 ? -11.536 53.891 -23.119 1.00 37.50 215 GLY A CA 1
ATOM 1594 C C . GLY A 1 215 ? -12.476 52.717 -23.418 1.00 37.50 215 GLY A C 1
ATOM 1595 O O . GLY A 1 215 ? -13.074 52.717 -24.485 1.00 37.50 215 GLY A O 1
ATOM 1596 N N . ARG A 1 216 ? -12.633 51.759 -22.481 1.00 44.44 216 ARG A N 1
ATOM 1597 C CA . ARG A 1 216 ? -13.885 51.029 -22.130 1.00 44.44 216 ARG A CA 1
ATOM 1598 C C . ARG A 1 216 ? -13.646 49.859 -21.144 1.00 44.44 216 ARG A C 1
ATOM 1600 O O . ARG A 1 216 ? -12.494 49.552 -20.868 1.00 44.44 216 ARG A O 1
ATOM 1607 N N . PRO A 1 217 ? -14.692 49.304 -20.488 1.00 51.62 217 PRO A N 1
ATOM 1608 C CA . PRO A 1 217 ? -14.791 49.366 -19.035 1.00 51.62 217 PRO A CA 1
ATOM 1609 C C . PRO A 1 217 ? -14.779 47.998 -18.333 1.00 51.62 217 PRO A C 1
ATOM 1611 O O . PRO A 1 217 ? -15.076 46.965 -18.919 1.00 51.62 217 PRO A O 1
ATOM 1614 N N . GLY A 1 218 ? -14.541 48.060 -17.022 1.00 41.78 218 GLY A N 1
ATOM 1615 C CA . GLY A 1 218 ? -15.313 47.359 -15.995 1.00 41.78 218 GLY A CA 1
ATOM 1616 C C . GLY A 1 218 ? -15.510 45.850 -16.125 1.00 41.78 218 GLY A C 1
ATOM 1617 O O . GLY A 1 218 ? -16.483 45.401 -16.722 1.00 41.78 218 GLY A O 1
ATOM 1618 N N . ARG A 1 219 ? -14.735 45.090 -15.345 1.00 41.22 219 ARG A N 1
ATOM 1619 C CA . ARG A 1 219 ? -15.273 43.953 -14.587 1.00 41.22 219 ARG A CA 1
ATOM 1620 C C . ARG A 1 219 ? -14.664 43.921 -13.193 1.00 41.22 219 ARG A C 1
ATOM 1622 O O . ARG A 1 219 ? -13.466 43.728 -13.029 1.00 41.22 219 ARG A O 1
ATOM 1629 N N . ARG A 1 220 ? -15.535 44.129 -12.204 1.00 47.56 220 ARG A N 1
ATOM 1630 C CA . ARG A 1 220 ? -15.333 43.687 -10.827 1.00 47.56 220 ARG A CA 1
ATOM 1631 C C . ARG A 1 220 ? -15.348 42.161 -10.844 1.00 47.56 220 ARG A C 1
ATOM 1633 O O . ARG A 1 220 ? -16.341 41.584 -11.276 1.00 47.56 220 ARG A O 1
ATOM 1640 N N . HIS A 1 221 ? -14.278 41.548 -10.370 1.00 38.88 221 HIS A N 1
ATOM 1641 C CA . HIS A 1 221 ? -14.348 40.243 -9.737 1.00 38.88 221 HIS A CA 1
ATOM 1642 C C . HIS A 1 221 ? -13.700 40.396 -8.368 1.00 38.88 221 HIS A C 1
ATOM 1644 O O . HIS A 1 221 ? -12.505 40.653 -8.247 1.00 38.88 221 HIS A O 1
ATOM 1650 N N . GLU A 1 222 ? -14.558 40.349 -7.355 1.00 44.12 222 GLU A N 1
ATOM 1651 C CA . GLU A 1 222 ? -14.191 39.933 -6.014 1.00 44.12 222 GLU A CA 1
ATOM 1652 C C . GLU A 1 222 ? -13.733 38.476 -6.127 1.00 44.12 222 GLU A C 1
ATOM 1654 O O . GLU A 1 222 ? -14.529 37.607 -6.470 1.00 44.12 222 GLU A O 1
ATOM 1659 N N . GLU A 1 223 ? -12.453 38.218 -5.886 1.00 40.25 223 GLU A N 1
ATOM 1660 C CA . GLU A 1 223 ? -11.960 36.889 -5.528 1.00 40.25 223 GLU A CA 1
ATOM 1661 C C . GLU A 1 223 ? -11.208 37.026 -4.208 1.00 40.25 223 GLU A C 1
ATOM 1663 O O . GLU A 1 223 ? -10.046 37.418 -4.124 1.00 40.25 223 GLU A O 1
ATOM 1668 N N . GLU A 1 224 ? -12.008 36.871 -3.158 1.00 39.41 224 GLU A N 1
ATOM 1669 C CA . GLU A 1 224 ? -11.812 35.894 -2.094 1.00 39.41 224 GLU A CA 1
ATOM 1670 C C . GLU A 1 224 ? -10.357 35.522 -1.774 1.00 39.41 224 GLU A C 1
ATOM 1672 O O . GLU A 1 224 ? -9.705 34.674 -2.384 1.00 39.41 224 GLU A O 1
ATOM 1677 N N . LEU A 1 225 ? -9.896 36.180 -0.717 1.00 38.66 225 LEU A N 1
ATOM 1678 C CA . LEU A 1 225 ? -8.739 35.862 0.092 1.00 38.66 225 LEU A CA 1
ATOM 1679 C C . LEU A 1 225 ? -8.877 34.433 0.656 1.00 38.66 225 LEU A C 1
ATOM 1681 O O . LEU A 1 225 ? -9.447 34.237 1.726 1.00 38.66 225 LEU A O 1
ATOM 1685 N N . VAL A 1 226 ? -8.358 33.425 -0.049 1.00 37.47 226 VAL A N 1
ATOM 1686 C CA . VAL A 1 226 ? -8.186 32.086 0.530 1.00 37.47 226 VAL A CA 1
ATOM 1687 C C . VAL A 1 226 ? -6.835 32.036 1.231 1.00 37.47 226 VAL A C 1
ATOM 1689 O O . VAL A 1 226 ? -5.773 31.935 0.610 1.00 37.47 226 VAL A O 1
ATOM 1692 N N . ASP A 1 227 ? -6.911 32.120 2.556 1.00 28.78 227 ASP A N 1
ATOM 1693 C CA . ASP A 1 227 ? -5.840 31.805 3.491 1.00 28.78 227 ASP A CA 1
ATOM 1694 C C . ASP A 1 227 ? -5.171 30.483 3.097 1.00 28.78 227 ASP A C 1
ATOM 1696 O O . ASP A 1 227 ? -5.745 29.393 3.177 1.00 28.78 227 ASP A O 1
ATOM 1700 N N . THR A 1 228 ? -3.920 30.578 2.654 1.00 33.12 228 THR A N 1
ATOM 1701 C CA . THR A 1 228 ? -3.077 29.411 2.411 1.00 33.12 228 THR A CA 1
ATOM 1702 C C . THR A 1 228 ? -2.626 28.885 3.768 1.00 33.12 228 THR A C 1
ATOM 1704 O O . THR A 1 228 ? -1.606 29.308 4.313 1.00 33.12 228 THR A O 1
ATOM 1707 N N . ALA A 1 229 ? -3.420 27.977 4.336 1.00 31.20 229 ALA A N 1
ATOM 1708 C CA . ALA A 1 229 ? -3.076 27.263 5.552 1.00 31.20 229 ALA A CA 1
ATOM 1709 C C . ALA A 1 229 ? -1.747 26.516 5.358 1.00 31.20 229 ALA A C 1
ATOM 1711 O O . ALA A 1 229 ? -1.602 25.615 4.530 1.00 31.20 229 ALA A O 1
ATOM 1712 N N . VAL A 1 230 ? -0.759 26.928 6.144 1.00 31.22 230 VAL A N 1
ATOM 1713 C CA . VAL A 1 230 ? 0.532 26.269 6.304 1.00 31.22 230 VAL A CA 1
ATOM 1714 C C . VAL A 1 230 ? 0.283 24.846 6.813 1.00 31.22 230 VAL A C 1
ATOM 1716 O O . VAL A 1 230 ? -0.241 24.656 7.908 1.00 31.22 230 VAL A O 1
ATOM 1719 N N . HIS A 1 231 ? 0.660 23.839 6.022 1.00 31.16 231 HIS A N 1
ATOM 1720 C CA . HIS A 1 231 ? 0.649 22.438 6.442 1.00 31.16 231 HIS A CA 1
ATOM 1721 C C . HIS A 1 231 ? 1.501 22.248 7.711 1.00 31.16 231 HIS A C 1
ATOM 1723 O O . HIS A 1 231 ? 2.699 22.551 7.679 1.00 31.16 231 HIS A O 1
ATOM 1729 N N . PRO A 1 232 ? 0.956 21.697 8.812 1.00 32.56 232 PRO A N 1
ATOM 1730 C CA . PRO A 1 232 ? 1.787 21.243 9.912 1.00 32.56 232 PRO A CA 1
ATOM 1731 C C . PRO A 1 232 ? 2.544 19.977 9.494 1.00 32.56 232 PRO A C 1
ATOM 1733 O O . PRO A 1 232 ? 1.984 19.050 8.906 1.00 32.56 232 PRO A O 1
ATOM 1736 N N . LEU A 1 233 ? 3.840 19.954 9.811 1.00 29.31 233 LEU A N 1
ATOM 1737 C CA . LEU A 1 233 ? 4.713 18.788 9.721 1.00 29.31 233 LEU A CA 1
ATOM 1738 C C . LEU A 1 233 ? 4.044 17.592 10.429 1.00 29.31 233 LEU A C 1
ATOM 1740 O O . LEU A 1 233 ? 4.005 17.529 11.658 1.00 29.31 233 LEU A O 1
ATOM 1744 N N . VAL A 1 234 ? 3.534 16.631 9.659 1.00 34.06 234 VAL A N 1
ATOM 1745 C CA . VAL A 1 234 ? 3.100 15.333 10.187 1.00 34.06 234 VAL A CA 1
ATOM 1746 C C . VAL A 1 234 ? 4.358 14.574 10.595 1.00 34.06 234 VAL A C 1
ATOM 1748 O O . VAL A 1 234 ? 5.105 14.077 9.751 1.00 34.06 234 VAL A O 1
ATOM 1751 N N . GLN A 1 235 ? 4.629 14.521 11.899 1.00 33.53 235 GLN A N 1
ATOM 1752 C CA . GLN A 1 235 ? 5.707 13.694 12.425 1.00 33.53 235 GLN A CA 1
ATOM 1753 C C . GLN A 1 235 ? 5.352 12.209 12.243 1.00 33.53 235 GLN A C 1
ATOM 1755 O O . GLN A 1 235 ? 4.237 11.798 12.573 1.00 33.53 235 GLN A O 1
ATOM 1760 N N . PRO A 1 236 ? 6.280 11.369 11.758 1.00 38.00 236 PRO A N 1
ATOM 1761 C CA . PRO A 1 236 ? 6.077 9.932 11.757 1.00 38.00 236 PRO A CA 1
ATOM 1762 C C . PRO A 1 236 ? 6.054 9.433 13.206 1.00 38.00 236 PRO A C 1
ATOM 1764 O O . PRO A 1 236 ? 7.050 9.503 13.925 1.00 38.00 236 PRO A O 1
ATOM 1767 N N . TRP A 1 237 ? 4.899 8.921 13.630 1.00 42.00 237 TRP A N 1
ATOM 1768 C CA . TRP A 1 237 ? 4.685 8.369 14.965 1.00 42.00 237 TRP A CA 1
ATOM 1769 C C . TRP A 1 237 ? 5.422 7.023 15.091 1.00 42.00 237 TRP A C 1
ATOM 1771 O O . TRP A 1 237 ? 4.870 5.950 14.847 1.00 42.00 237 TRP A O 1
ATOM 1781 N N . PHE A 1 238 ? 6.711 7.088 15.424 1.00 40.16 238 PHE A N 1
ATOM 1782 C CA . PHE A 1 238 ? 7.495 5.962 15.923 1.00 40.16 238 PHE A CA 1
ATOM 1783 C C . PHE A 1 238 ? 7.755 6.183 17.411 1.00 40.16 238 PHE A C 1
ATOM 1785 O O . PHE A 1 238 ? 8.213 7.245 17.826 1.00 40.16 238 PHE A O 1
ATOM 1792 N N . GLY A 1 239 ? 7.401 5.180 18.214 1.00 41.75 239 GLY A N 1
ATOM 1793 C CA . GLY A 1 239 ? 7.416 5.251 19.668 1.00 41.75 239 GLY A CA 1
ATOM 1794 C C . GLY A 1 239 ? 8.784 5.617 20.241 1.00 41.75 239 GLY A C 1
ATOM 1795 O O . GLY A 1 239 ? 9.756 4.885 20.073 1.00 41.75 239 GLY A O 1
ATOM 1796 N N . GLN A 1 240 ? 8.819 6.713 20.993 1.00 38.50 240 GLN A N 1
ATOM 1797 C CA . GLN A 1 240 ? 9.826 6.959 22.015 1.00 38.50 240 GLN A CA 1
ATOM 1798 C C . GLN A 1 240 ? 9.174 6.889 23.397 1.00 38.50 240 GLN A C 1
ATOM 1800 O O . GLN A 1 240 ? 8.109 7.456 23.621 1.00 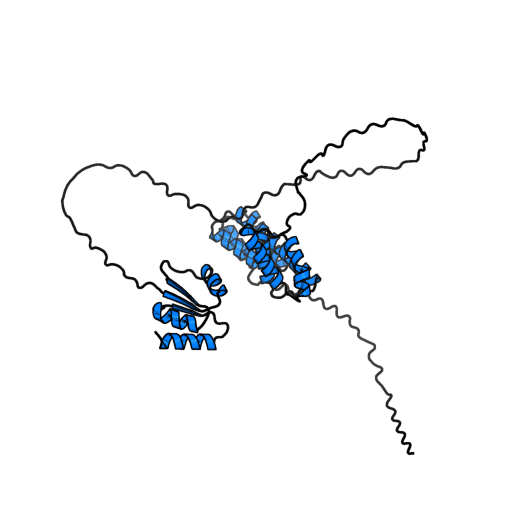38.50 240 GLN A O 1
ATOM 1805 N N . GLY A 1 241 ? 9.871 6.229 24.324 1.00 33.81 241 GLY A N 1
ATOM 1806 C CA . GLY A 1 241 ? 9.728 6.450 25.761 1.00 33.81 241 GLY A CA 1
ATOM 1807 C C . GLY A 1 241 ? 8.715 5.562 26.478 1.00 33.81 241 GLY A C 1
ATOM 1808 O O . GLY A 1 241 ? 7.540 5.889 26.589 1.00 33.81 241 GLY A O 1
ATOM 1809 N N . ARG A 1 242 ? 9.206 4.476 27.089 1.00 47.06 242 ARG A N 1
ATOM 1810 C CA . ARG A 1 242 ? 8.530 3.847 28.234 1.00 47.06 242 ARG A CA 1
ATOM 1811 C C . ARG A 1 242 ? 8.360 4.906 29.339 1.00 47.06 242 ARG A C 1
ATOM 1813 O O . ARG A 1 242 ? 9.377 5.462 29.759 1.00 47.06 242 ARG A O 1
ATOM 1820 N N . PRO A 1 243 ? 7.153 5.173 29.863 1.00 42.12 243 PRO A N 1
ATOM 1821 C CA . PRO A 1 243 ? 7.018 6.022 31.036 1.00 42.12 243 PRO A CA 1
ATOM 1822 C C . PRO A 1 243 ? 7.564 5.287 32.265 1.00 42.12 243 PRO A C 1
ATOM 1824 O O . PRO A 1 243 ? 7.285 4.108 32.497 1.00 42.12 243 PRO A O 1
ATOM 1827 N N . GLY A 1 244 ? 8.393 5.997 33.030 1.00 40.69 244 GLY A N 1
ATOM 1828 C CA . GLY A 1 244 ? 9.051 5.496 34.228 1.00 40.69 244 GLY A CA 1
ATOM 1829 C C . GLY A 1 244 ? 8.070 4.912 35.244 1.00 40.69 244 GLY A C 1
ATOM 1830 O O . GLY A 1 244 ? 7.010 5.475 35.522 1.00 40.69 244 GLY A O 1
ATOM 1831 N N . ARG A 1 245 ? 8.469 3.785 35.843 1.00 41.25 245 ARG A N 1
ATOM 1832 C CA . ARG A 1 245 ? 7.849 3.234 37.051 1.00 41.25 245 ARG A CA 1
ATOM 1833 C C . ARG A 1 245 ? 7.888 4.293 38.156 1.00 41.25 245 ARG A C 1
ATOM 1835 O O . ARG A 1 245 ? 8.919 4.477 38.802 1.00 41.25 245 ARG A O 1
ATOM 1842 N N . ARG A 1 246 ? 6.759 4.960 38.408 1.00 43.22 246 ARG A N 1
ATOM 1843 C CA . ARG A 1 246 ? 6.537 5.680 39.665 1.00 43.22 246 ARG A CA 1
ATOM 1844 C C . ARG A 1 246 ? 6.501 4.648 40.791 1.00 43.22 246 ARG A C 1
ATOM 1846 O O . ARG A 1 246 ? 5.613 3.801 40.837 1.00 43.22 246 ARG A O 1
ATOM 1853 N N . ARG A 1 247 ? 7.501 4.700 41.672 1.00 45.38 247 ARG A N 1
ATOM 1854 C CA . ARG A 1 247 ? 7.480 4.011 42.965 1.00 45.38 247 ARG A CA 1
ATOM 1855 C C . ARG A 1 247 ? 6.396 4.661 43.825 1.00 45.38 247 ARG A C 1
ATOM 1857 O O . ARG A 1 247 ? 6.439 5.866 44.049 1.00 45.38 247 ARG A O 1
ATOM 1864 N N . LEU A 1 248 ? 5.441 3.860 44.283 1.00 51.78 248 LEU A N 1
ATOM 1865 C CA . LEU A 1 248 ? 4.509 4.243 45.339 1.00 51.78 248 LEU A CA 1
ATOM 1866 C C . LEU A 1 248 ? 5.234 4.187 46.700 1.00 51.78 248 LEU A C 1
ATOM 1868 O O . LEU A 1 248 ? 6.044 3.277 46.905 1.00 51.78 248 LEU A O 1
ATOM 1872 N N . PRO A 1 249 ? 4.969 5.123 47.627 1.00 50.88 249 PRO A N 1
ATOM 1873 C CA . PRO A 1 249 ? 5.462 5.045 48.996 1.00 50.88 249 PRO A CA 1
ATOM 1874 C C . PRO A 1 249 ? 4.633 4.024 49.788 1.00 50.88 249 PRO A C 1
ATOM 1876 O O . PRO A 1 249 ? 3.414 4.142 49.887 1.00 50.88 249 PRO A O 1
ATOM 1879 N N . GLY A 1 250 ? 5.296 3.002 50.332 1.00 45.88 250 GLY A N 1
ATOM 1880 C CA . GLY A 1 250 ? 4.676 2.030 51.234 1.00 45.88 250 GLY A CA 1
ATOM 1881 C C . GLY A 1 250 ? 4.465 2.607 52.643 1.00 45.88 250 GLY A C 1
ATOM 1882 O O . GLY A 1 250 ? 5.244 3.466 53.070 1.00 45.88 250 GLY A O 1
ATOM 1883 N N . PRO A 1 251 ? 3.443 2.146 53.386 1.00 53.56 251 PRO A N 1
ATOM 1884 C CA . PRO A 1 251 ? 3.226 2.563 54.761 1.00 53.56 251 PRO A CA 1
ATOM 1885 C C . PRO A 1 251 ? 4.243 1.898 55.696 1.00 53.56 251 PRO A C 1
ATOM 1887 O O . PRO A 1 251 ? 4.536 0.706 55.600 1.00 53.56 251 PRO A O 1
ATOM 1890 N N . ARG A 1 252 ? 4.777 2.701 56.620 1.00 49.25 252 ARG A N 1
ATOM 1891 C CA . ARG A 1 252 ? 5.598 2.256 57.747 1.00 49.25 252 ARG A CA 1
ATOM 1892 C C . ARG A 1 252 ? 4.702 1.550 58.765 1.00 49.25 252 ARG A C 1
ATOM 1894 O O . ARG A 1 252 ? 3.844 2.196 59.354 1.00 49.25 252 ARG A O 1
ATOM 1901 N N . PHE A 1 253 ? 4.963 0.273 59.023 1.00 45.56 253 PHE A N 1
ATOM 1902 C CA . PHE A 1 253 ? 4.578 -0.379 60.272 1.00 45.56 253 PHE A CA 1
ATOM 1903 C C . PHE A 1 253 ? 5.839 -0.873 60.965 1.00 45.56 253 PHE A C 1
ATOM 1905 O O . PHE A 1 253 ? 6.641 -1.606 60.389 1.00 45.56 253 PHE A O 1
ATOM 1912 N N . GLY A 1 254 ? 6.036 -0.379 62.182 1.00 46.00 254 GLY A N 1
ATOM 1913 C CA . GLY A 1 254 ? 7.117 -0.790 63.054 1.00 46.00 254 GLY A CA 1
ATOM 1914 C C . GLY A 1 254 ? 6.731 -1.980 63.924 1.00 46.00 254 GLY A C 1
ATOM 1915 O O . GLY A 1 254 ? 5.561 -2.180 64.244 1.00 46.00 254 GLY A O 1
ATOM 1916 N N . SER A 1 255 ? 7.797 -2.639 64.376 1.00 42.34 255 SER A N 1
ATOM 1917 C CA . SER A 1 255 ? 7.983 -3.217 65.709 1.00 42.34 255 SER A CA 1
ATOM 1918 C C . SER A 1 255 ? 7.994 -4.743 65.843 1.00 42.34 255 SER A C 1
ATOM 1920 O O . SER A 1 255 ? 6.998 -5.423 65.626 1.00 42.34 255 SER A O 1
ATOM 1922 N N . LYS A 1 256 ? 9.134 -5.157 66.420 1.00 42.47 256 LYS A N 1
ATOM 1923 C CA . LYS A 1 256 ? 9.410 -6.271 67.342 1.00 42.47 256 LYS A CA 1
ATOM 1924 C C . LYS A 1 256 ? 9.910 -7.601 66.768 1.00 42.47 256 LYS A C 1
ATOM 1926 O O . LYS A 1 256 ? 9.170 -8.447 66.291 1.00 42.47 256 LYS A O 1
ATOM 1931 N N . GLU A 1 257 ? 11.232 -7.722 66.902 1.00 47.28 257 GLU A N 1
ATOM 1932 C CA . GLU A 1 257 ? 12.004 -8.864 67.407 1.00 47.28 257 GLU A CA 1
ATOM 1933 C C . GLU A 1 257 ? 11.225 -10.133 67.778 1.00 47.28 257 GLU A C 1
ATOM 1935 O O . GLU A 1 257 ? 10.409 -10.125 68.698 1.00 47.28 257 GLU A O 1
ATOM 1940 N N . SER A 1 258 ? 11.621 -11.256 67.173 1.00 44.66 258 SER A N 1
ATOM 1941 C CA . SER A 1 258 ? 12.185 -12.430 67.866 1.00 44.66 258 SER A CA 1
ATOM 1942 C C . SER A 1 258 ? 12.344 -13.599 66.891 1.00 44.66 258 SER A C 1
ATOM 1944 O O . SER A 1 258 ? 11.483 -13.828 66.050 1.00 44.66 258 SER A O 1
ATOM 1946 N N . GLY A 1 259 ? 13.398 -14.398 67.073 1.00 38.75 259 GLY A N 1
ATOM 1947 C CA . GLY A 1 259 ? 13.329 -15.826 66.749 1.00 38.75 259 GLY A CA 1
ATOM 1948 C C . GLY A 1 259 ? 14.052 -16.290 65.487 1.00 38.75 259 GLY A C 1
ATOM 1949 O O . GLY A 1 259 ? 13.472 -16.435 64.420 1.00 38.75 259 GLY A O 1
ATOM 1950 N N . SER A 1 260 ? 15.329 -16.604 65.677 1.00 49.81 260 SER A N 1
ATOM 1951 C CA . SER A 1 260 ? 16.121 -17.615 64.970 1.00 49.81 260 SER A CA 1
ATOM 1952 C C . SER A 1 260 ? 15.332 -18.743 64.271 1.00 49.81 260 SER A C 1
ATOM 1954 O O . SER A 1 260 ? 14.667 -19.532 64.935 1.00 49.81 260 SER A O 1
ATOM 1956 N N . ALA A 1 261 ? 15.523 -18.881 62.955 1.00 42.84 261 ALA A N 1
ATOM 1957 C CA . ALA A 1 261 ? 15.677 -20.161 62.252 1.00 42.84 261 ALA A CA 1
ATOM 1958 C C . ALA A 1 261 ? 16.231 -19.886 60.840 1.00 42.84 261 ALA A C 1
ATOM 1960 O O . ALA A 1 261 ? 15.503 -19.493 59.931 1.00 42.84 261 ALA A O 1
ATOM 1961 N N . ARG A 1 262 ? 17.546 -20.060 60.646 1.00 47.56 262 ARG A N 1
ATOM 1962 C CA . ARG A 1 262 ? 18.156 -20.069 59.307 1.00 47.56 262 ARG A CA 1
ATOM 1963 C C . ARG A 1 262 ? 17.760 -21.363 58.606 1.00 47.56 262 ARG A C 1
ATOM 1965 O O . ARG A 1 262 ? 18.453 -22.367 58.720 1.00 47.56 262 ARG A O 1
ATOM 1972 N N . THR A 1 263 ? 16.653 -21.337 57.880 1.00 49.03 263 THR A N 1
ATOM 1973 C CA . THR A 1 263 ? 16.357 -22.339 56.857 1.00 49.03 263 THR A CA 1
ATOM 1974 C C . THR A 1 263 ? 17.116 -21.920 55.602 1.00 49.03 263 THR A C 1
ATOM 1976 O O . THR A 1 263 ? 16.778 -20.938 54.944 1.00 49.03 263 THR A O 1
ATOM 1979 N N . SER A 1 264 ? 18.211 -22.617 55.314 1.00 49.19 264 SER A N 1
ATOM 1980 C CA . SER A 1 264 ? 18.944 -22.517 54.055 1.00 49.19 264 SER A CA 1
ATOM 1981 C C . SER A 1 264 ? 17.993 -22.818 52.896 1.00 49.19 264 SER A C 1
ATOM 1983 O O . SER A 1 264 ? 17.601 -23.967 52.697 1.00 49.19 264 SER A O 1
ATOM 1985 N N . ALA A 1 265 ? 17.595 -21.779 52.162 1.00 54.94 265 ALA A N 1
ATOM 1986 C CA . ALA A 1 265 ? 16.844 -21.929 50.926 1.00 54.94 265 ALA A CA 1
ATOM 1987 C C . ALA A 1 265 ? 17.683 -22.748 49.924 1.00 54.94 265 ALA A C 1
ATOM 1989 O O . ALA A 1 265 ? 18.871 -22.452 49.760 1.00 54.94 265 ALA A O 1
ATOM 1990 N N . PRO A 1 266 ? 17.107 -23.769 49.266 1.00 60.66 266 PRO A N 1
ATOM 1991 C CA . PRO A 1 266 ? 17.823 -24.556 48.274 1.00 60.66 266 PRO A CA 1
ATOM 1992 C C . PRO A 1 266 ? 18.230 -23.643 47.116 1.00 60.66 266 PRO A C 1
ATOM 1994 O O . PRO A 1 266 ? 17.390 -23.007 46.480 1.00 60.66 266 PRO A O 1
ATOM 1997 N N . THR A 1 267 ? 19.536 -23.556 46.864 1.00 65.81 267 THR A N 1
ATOM 1998 C CA . THR A 1 267 ? 20.083 -22.909 45.673 1.00 65.81 267 THR A CA 1
ATOM 1999 C C . THR A 1 267 ? 19.482 -23.607 44.450 1.00 65.81 267 THR A C 1
ATOM 2001 O O . THR A 1 267 ? 19.644 -24.825 44.333 1.00 65.81 267 THR A O 1
ATOM 2004 N N . PRO A 1 268 ? 18.756 -22.901 43.564 1.00 63.94 268 PRO A N 1
ATOM 2005 C CA . PRO A 1 268 ? 18.227 -23.527 42.363 1.00 63.94 268 PRO A CA 1
ATOM 2006 C C . PRO A 1 268 ? 19.406 -24.078 41.549 1.00 63.94 268 PRO A C 1
ATOM 2008 O O . PRO A 1 268 ? 20.413 -23.376 41.401 1.00 63.94 268 PRO A O 1
ATOM 2011 N N . PRO A 1 269 ? 19.329 -25.328 41.059 1.00 68.12 269 PRO A N 1
ATOM 2012 C CA . PRO A 1 269 ? 20.387 -25.885 40.230 1.00 68.12 269 PRO A CA 1
ATOM 2013 C C . PRO A 1 269 ? 20.588 -24.977 39.008 1.00 68.12 269 PRO A C 1
ATOM 2015 O O . PRO A 1 269 ? 19.604 -24.438 38.489 1.00 68.12 269 PRO A O 1
ATOM 2018 N N . PRO A 1 270 ? 21.833 -24.774 38.541 1.00 64.88 270 PRO A N 1
ATOM 2019 C CA . PRO A 1 270 ? 22.077 -24.001 37.335 1.00 64.88 270 PRO A CA 1
ATOM 2020 C C . PRO A 1 270 ? 21.317 -24.658 36.183 1.00 64.88 270 PRO A C 1
ATOM 2022 O O . PRO A 1 270 ? 21.613 -25.784 35.781 1.00 64.88 270 PRO A O 1
ATOM 2025 N N . LEU A 1 271 ? 20.305 -23.959 35.674 1.00 57.62 271 LEU A N 1
ATOM 2026 C CA . LEU A 1 271 ? 19.580 -24.352 34.477 1.00 57.62 271 LEU A CA 1
ATOM 2027 C C . LEU A 1 271 ? 20.514 -24.139 33.282 1.00 57.62 271 LEU A C 1
ATOM 2029 O O . LEU A 1 271 ? 20.482 -23.104 32.621 1.00 57.62 271 LEU A O 1
ATOM 2033 N N . ASN A 1 272 ? 21.384 -25.116 33.034 1.00 64.75 272 ASN A N 1
ATOM 2034 C CA . ASN A 1 272 ? 22.179 -25.215 31.817 1.00 64.75 272 ASN A CA 1
ATOM 2035 C C . ASN A 1 272 ? 21.237 -25.624 30.678 1.00 64.75 272 ASN A C 1
ATOM 2037 O O . ASN A 1 272 ? 21.205 -26.774 30.241 1.00 64.75 272 ASN A O 1
ATOM 2041 N N . HIS A 1 273 ? 20.397 -24.691 30.236 1.00 64.88 273 HIS A N 1
ATOM 2042 C CA . HIS A 1 273 ? 19.655 -24.879 29.003 1.00 64.88 273 HIS A CA 1
ATOM 2043 C C . HIS A 1 273 ? 20.669 -24.861 27.853 1.00 64.88 273 HIS A C 1
ATOM 2045 O O . HIS A 1 273 ? 21.405 -23.878 27.729 1.00 64.88 273 HIS A O 1
ATOM 2051 N N . PRO A 1 274 ? 20.761 -25.926 27.035 1.00 78.00 274 PRO A N 1
ATOM 2052 C CA . PRO A 1 274 ? 21.637 -25.909 25.874 1.00 78.00 274 PRO A CA 1
ATOM 2053 C C . PRO A 1 274 ? 21.224 -24.736 24.982 1.00 78.00 274 PRO A C 1
ATOM 2055 O O . PRO A 1 274 ? 20.066 -24.641 24.565 1.00 78.00 274 PRO A O 1
ATOM 2058 N N . MET A 1 275 ? 22.153 -23.805 24.743 1.00 83.44 275 MET A N 1
ATOM 2059 C CA . MET A 1 275 ? 21.895 -22.661 23.874 1.00 83.44 275 MET A CA 1
ATOM 2060 C C . MET A 1 275 ? 21.502 -23.163 22.487 1.00 83.44 275 MET A C 1
ATOM 2062 O O . MET A 1 275 ? 22.174 -24.008 21.897 1.00 83.44 275 MET A O 1
ATOM 2066 N N . THR A 1 276 ? 20.385 -22.654 21.975 1.00 89.00 276 THR A N 1
ATOM 2067 C CA . THR A 1 276 ? 19.922 -22.999 20.632 1.00 89.00 276 THR A CA 1
ATOM 2068 C C . THR A 1 276 ? 20.849 -22.346 19.614 1.00 89.00 276 THR A C 1
ATOM 2070 O O . THR A 1 276 ? 21.103 -21.144 19.689 1.00 89.00 276 THR A O 1
ATOM 2073 N N . ARG A 1 277 ? 21.343 -23.132 18.655 1.00 91.31 277 ARG A N 1
ATOM 2074 C CA . ARG A 1 277 ? 22.282 -22.681 17.626 1.00 91.31 277 ARG A CA 1
ATOM 2075 C C . ARG A 1 277 ? 21.647 -22.811 16.251 1.00 91.31 277 ARG A C 1
ATOM 2077 O O . ARG A 1 277 ? 21.305 -23.914 15.829 1.00 91.31 277 ARG A O 1
ATOM 2084 N N . ALA A 1 278 ? 21.489 -21.692 15.555 1.00 91.06 278 ALA A N 1
ATOM 2085 C CA . ALA A 1 278 ? 20.870 -21.639 14.238 1.00 91.06 278 ALA A CA 1
ATOM 2086 C C . ALA A 1 278 ? 21.911 -21.353 13.145 1.00 91.06 278 ALA A C 1
ATOM 2088 O O . ALA A 1 278 ? 22.573 -20.314 13.162 1.00 91.06 278 ALA A O 1
ATOM 2089 N N . LEU A 1 279 ? 22.041 -22.259 12.174 1.00 89.69 279 LEU A N 1
ATOM 2090 C CA . LEU A 1 279 ? 22.844 -22.051 10.968 1.00 89.69 279 LEU A CA 1
ATOM 2091 C C . LEU A 1 279 ? 21.934 -21.629 9.813 1.00 89.69 279 LEU A C 1
ATOM 2093 O O . LEU A 1 279 ? 21.019 -22.359 9.438 1.00 89.69 279 LEU A O 1
ATOM 2097 N N . ILE A 1 280 ? 22.197 -20.461 9.238 1.00 89.94 280 ILE A N 1
ATOM 2098 C CA . ILE A 1 280 ? 21.445 -19.907 8.113 1.00 89.94 280 ILE A CA 1
ATOM 2099 C C . ILE A 1 280 ? 22.321 -19.998 6.864 1.00 89.94 280 ILE A C 1
ATOM 2101 O O . ILE A 1 280 ? 23.392 -19.394 6.804 1.00 89.94 280 ILE A O 1
ATOM 2105 N N . VAL A 1 281 ? 21.855 -20.736 5.861 1.00 89.88 281 VAL A N 1
ATOM 2106 C CA . VAL A 1 281 ? 22.527 -20.912 4.573 1.00 89.88 281 VAL A CA 1
ATOM 2107 C C . VAL A 1 281 ? 21.726 -20.190 3.499 1.00 89.88 281 VAL A C 1
ATOM 2109 O O . VAL A 1 281 ? 20.620 -20.609 3.178 1.00 89.88 281 VAL A O 1
ATOM 2112 N N . GLY A 1 282 ? 22.256 -19.107 2.939 1.00 88.31 282 GLY A N 1
ATOM 2113 C CA . GLY A 1 282 ? 21.544 -18.320 1.932 1.00 88.31 282 GLY A CA 1
ATOM 2114 C C . GLY A 1 282 ? 22.311 -17.089 1.472 1.00 88.31 282 GLY A C 1
ATOM 2115 O O . GLY A 1 282 ? 23.410 -16.811 1.947 1.00 88.31 282 GLY A O 1
ATOM 2116 N N . SER A 1 283 ? 21.743 -16.326 0.537 1.00 83.06 283 SER A N 1
ATOM 2117 C CA . SER A 1 283 ? 22.380 -15.083 0.080 1.00 83.06 283 SER A CA 1
ATOM 2118 C C . SER A 1 283 ? 22.612 -14.105 1.245 1.00 83.06 283 SER A C 1
ATOM 2120 O O . SER A 1 283 ? 21.878 -14.106 2.235 1.00 83.06 283 SER A O 1
ATOM 2122 N N . ALA A 1 284 ? 23.608 -13.218 1.135 1.00 74.62 284 ALA A N 1
ATOM 2123 C CA . ALA A 1 284 ? 23.833 -12.188 2.158 1.00 74.62 284 ALA A CA 1
ATOM 2124 C C . ALA A 1 284 ? 22.575 -11.320 2.382 1.00 74.62 284 ALA A C 1
ATOM 2126 O O . ALA A 1 284 ? 22.275 -10.922 3.508 1.00 74.62 284 ALA A O 1
ATOM 2127 N N . GLU A 1 285 ? 21.789 -11.094 1.323 1.00 77.50 285 GLU A N 1
ATOM 2128 C CA . GLU A 1 285 ? 20.502 -10.402 1.408 1.00 77.50 285 GLU A CA 1
ATOM 2129 C C . GLU A 1 285 ? 19.469 -11.177 2.235 1.00 77.50 285 GLU A C 1
ATOM 2131 O O . GLU A 1 285 ? 18.718 -10.568 2.998 1.00 77.50 285 GLU A O 1
ATOM 2136 N N . PHE A 1 286 ? 19.440 -12.507 2.136 1.00 79.69 286 PHE A N 1
ATOM 2137 C CA . PHE A 1 286 ? 18.515 -13.348 2.894 1.00 79.69 286 PHE A CA 1
ATOM 2138 C C . PHE A 1 286 ? 18.736 -13.235 4.401 1.00 79.69 286 PHE A C 1
ATOM 2140 O O . PHE A 1 286 ? 17.771 -13.050 5.141 1.00 79.69 286 PHE A O 1
ATOM 2147 N N . GLY A 1 287 ? 19.996 -13.223 4.852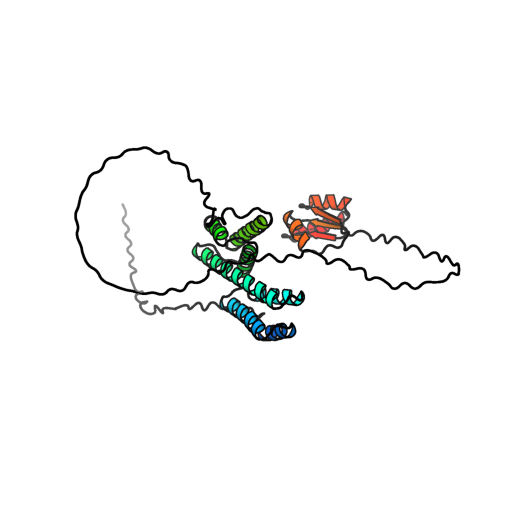 1.00 72.50 287 GLY A N 1
ATOM 2148 C CA . GLY A 1 287 ? 20.327 -12.984 6.260 1.00 72.50 287 GLY A CA 1
ATOM 2149 C C . GLY A 1 287 ? 19.737 -11.669 6.782 1.00 72.50 287 GLY A C 1
ATOM 2150 O O . GLY A 1 287 ? 19.077 -11.648 7.820 1.00 72.50 287 GLY A O 1
ATOM 2151 N N . THR A 1 288 ? 19.872 -10.587 6.006 1.00 76.19 288 THR A N 1
ATOM 2152 C CA . THR A 1 288 ? 19.322 -9.266 6.374 1.00 76.19 288 THR A CA 1
ATOM 2153 C C . THR A 1 288 ? 17.792 -9.190 6.327 1.00 76.19 288 THR A C 1
ATOM 2155 O O . THR A 1 288 ? 17.202 -8.346 6.998 1.00 76.19 288 THR A O 1
ATOM 2158 N N . ARG A 1 289 ? 17.127 -10.060 5.553 1.00 80.12 289 ARG A N 1
ATOM 2159 C CA . ARG A 1 289 ? 15.656 -10.154 5.496 1.00 80.12 289 ARG A CA 1
ATOM 2160 C C . ARG A 1 289 ? 15.081 -11.057 6.583 1.00 80.12 289 ARG A C 1
ATOM 2162 O O . ARG A 1 289 ? 13.984 -10.791 7.067 1.00 80.12 289 ARG A O 1
ATOM 2169 N N . LEU A 1 290 ? 15.803 -12.101 6.982 1.00 80.12 290 LEU A N 1
ATOM 2170 C CA . LEU A 1 290 ? 15.388 -13.012 8.049 1.00 80.12 290 LEU A CA 1
ATOM 2171 C C . LEU A 1 290 ? 15.382 -12.339 9.418 1.00 80.12 290 LEU A C 1
ATOM 2173 O O . LEU A 1 290 ? 14.489 -12.602 10.219 1.00 80.12 290 LEU A O 1
ATOM 2177 N N . GLU A 1 291 ? 16.358 -11.471 9.680 1.00 73.44 291 GLU A N 1
ATOM 2178 C CA . GLU A 1 291 ? 16.486 -10.775 10.960 1.00 73.44 291 GLU A CA 1
ATOM 2179 C C . GLU A 1 291 ? 15.207 -10.026 11.392 1.00 73.44 291 GLU A C 1
ATOM 2181 O O . GLU A 1 291 ? 14.789 -10.221 12.531 1.00 73.44 291 GLU A O 1
ATOM 2186 N N . PRO A 1 292 ? 14.528 -9.246 10.526 1.00 73.62 292 PRO A N 1
ATOM 2187 C CA . PRO A 1 292 ? 13.253 -8.616 10.877 1.00 73.62 292 PRO A CA 1
ATOM 2188 C C . PRO A 1 292 ? 12.023 -9.527 10.731 1.00 73.62 292 PRO A C 1
ATOM 2190 O O . PRO A 1 292 ? 10.953 -9.157 11.210 1.00 73.62 292 PRO A O 1
ATOM 2193 N N . THR A 1 293 ? 12.132 -10.673 10.049 1.00 68.75 293 THR A N 1
ATOM 2194 C CA . THR A 1 293 ? 10.974 -11.534 9.726 1.00 68.75 293 THR A CA 1
ATOM 2195 C C . THR A 1 293 ? 10.749 -12.629 10.769 1.00 68.75 293 THR A C 1
ATOM 2197 O O . THR A 1 293 ? 9.616 -13.053 10.988 1.00 68.75 293 THR A O 1
ATOM 2200 N N . VAL A 1 294 ? 11.813 -13.086 11.433 1.00 79.38 294 VAL A N 1
ATOM 2201 C CA . VAL A 1 294 ? 11.753 -14.149 12.442 1.00 79.38 294 VAL A CA 1
ATOM 2202 C C . VAL A 1 294 ? 11.981 -13.555 13.828 1.00 79.38 294 VAL A C 1
ATOM 2204 O O . VAL A 1 294 ? 12.973 -12.870 14.066 1.00 79.38 294 VAL A O 1
ATOM 2207 N N . LEU A 1 295 ? 11.070 -13.843 14.761 1.00 74.25 295 LEU A N 1
ATOM 2208 C CA . LEU A 1 295 ? 11.268 -13.539 16.177 1.00 74.25 295 LEU A CA 1
ATOM 2209 C C . LEU A 1 295 ? 12.260 -14.547 16.765 1.00 74.25 295 LEU A C 1
ATOM 2211 O O . LEU A 1 295 ? 11.916 -15.701 17.016 1.00 74.25 295 LEU A O 1
ATOM 2215 N N . TRP A 1 296 ? 13.499 -14.110 16.965 1.00 82.56 296 TRP A N 1
ATOM 2216 C CA . TRP A 1 296 ? 14.535 -14.903 17.623 1.00 82.56 296 TRP A CA 1
ATOM 2217 C C . TRP A 1 296 ? 14.390 -14.791 19.141 1.00 82.56 296 TRP A C 1
ATOM 2219 O O . TRP A 1 296 ? 14.188 -13.696 19.663 1.00 82.56 296 TRP A O 1
ATOM 2229 N N . ALA A 1 297 ? 14.495 -15.913 19.852 1.00 82.31 297 ALA A N 1
ATOM 2230 C CA . ALA A 1 297 ? 14.571 -15.888 21.308 1.00 82.31 297 ALA A CA 1
ATOM 2231 C C . ALA A 1 297 ? 15.921 -15.312 21.772 1.00 82.31 297 ALA A C 1
ATOM 2233 O O . ALA A 1 297 ? 16.945 -15.482 21.100 1.00 82.31 297 ALA A O 1
ATOM 2234 N N . ASP A 1 298 ? 15.927 -14.667 22.940 1.00 77.75 298 ASP A N 1
ATOM 2235 C CA . ASP A 1 298 ? 17.161 -14.212 23.579 1.00 77.75 298 ASP A CA 1
ATOM 2236 C C . ASP A 1 298 ? 18.076 -15.420 23.841 1.00 77.75 298 ASP A C 1
ATOM 2238 O O . ASP A 1 298 ? 17.667 -16.407 24.454 1.00 77.75 298 ASP A O 1
ATOM 2242 N N . GLY A 1 299 ? 19.316 -15.355 23.348 1.00 81.94 299 GLY A N 1
ATOM 2243 C CA . GLY A 1 299 ? 20.307 -16.425 23.508 1.00 81.94 299 GLY A CA 1
ATOM 2244 C C . GLY A 1 299 ? 20.386 -17.442 22.364 1.00 81.94 299 GLY A C 1
ATOM 2245 O O . GLY A 1 299 ? 21.113 -18.424 22.501 1.00 81.94 299 GLY A O 1
ATOM 2246 N N . VAL A 1 300 ? 19.692 -17.227 21.237 1.00 88.62 300 VAL A N 1
ATOM 2247 C CA . VAL A 1 300 ? 19.950 -18.003 20.012 1.00 88.62 300 VAL A CA 1
ATOM 2248 C C . VAL A 1 300 ? 21.247 -17.521 19.362 1.00 88.62 300 VAL A C 1
ATOM 2250 O O . VAL A 1 300 ? 21.329 -16.393 18.869 1.00 88.62 300 VAL A O 1
ATOM 2253 N N . GLU A 1 301 ? 22.256 -18.387 19.325 1.00 90.88 301 GLU A N 1
ATOM 2254 C CA . GLU A 1 301 ? 23.493 -18.134 18.588 1.00 90.88 301 GLU A CA 1
ATOM 2255 C C . GLU A 1 301 ? 23.235 -18.366 17.094 1.00 90.88 301 GLU A C 1
ATOM 2257 O O . GLU A 1 301 ? 22.561 -19.330 16.717 1.00 90.88 301 GLU A O 1
ATOM 2262 N N . ARG A 1 302 ? 23.744 -17.488 16.224 1.00 90.56 302 ARG A N 1
ATOM 2263 C CA . ARG A 1 302 ? 23.450 -17.524 14.784 1.00 90.56 302 ARG A CA 1
ATOM 2264 C C . ARG A 1 302 ? 24.732 -17.466 13.968 1.00 90.56 302 ARG A C 1
ATOM 2266 O O . ARG A 1 302 ? 25.573 -16.607 14.219 1.00 90.56 302 ARG A O 1
ATOM 2273 N N . ALA A 1 303 ? 24.825 -18.310 12.947 1.00 91.62 303 ALA A N 1
ATOM 2274 C CA . ALA A 1 303 ? 25.867 -18.237 11.930 1.00 91.62 303 ALA A CA 1
ATOM 2275 C C . ALA A 1 303 ? 25.235 -18.110 10.539 1.00 91.62 303 ALA A C 1
ATOM 2277 O O . ALA A 1 303 ? 24.270 -18.809 10.230 1.00 91.62 303 ALA A O 1
ATOM 2278 N N . LEU A 1 304 ? 25.769 -17.212 9.708 1.00 91.12 304 LEU A N 1
ATOM 2279 C CA . LEU A 1 304 ? 25.299 -16.971 8.342 1.00 91.12 304 LEU A CA 1
ATOM 2280 C C . LEU A 1 304 ? 26.391 -17.357 7.347 1.00 91.12 304 LEU A C 1
ATOM 2282 O O . LEU A 1 304 ? 27.525 -16.895 7.454 1.00 91.12 304 LEU A O 1
ATOM 2286 N N . VAL A 1 305 ? 26.028 -18.166 6.356 1.00 92.81 305 VAL A N 1
ATOM 2287 C CA . VAL A 1 305 ? 26.931 -18.639 5.303 1.00 92.81 305 VAL A CA 1
ATOM 2288 C C . VAL A 1 305 ? 26.243 -18.568 3.945 1.00 92.81 305 VAL A C 1
ATOM 2290 O O . VAL A 1 305 ? 25.058 -18.866 3.816 1.00 92.81 305 VAL A O 1
ATOM 2293 N N . SER A 1 306 ? 26.993 -18.181 2.915 1.00 88.62 306 SER A N 1
ATOM 2294 C CA . SER A 1 306 ? 26.460 -17.982 1.561 1.00 88.62 306 SER A CA 1
ATOM 2295 C C . SER A 1 306 ? 26.678 -19.155 0.612 1.00 88.62 306 SER A C 1
ATOM 2297 O O . SER A 1 306 ? 26.167 -19.143 -0.505 1.00 88.62 306 SER A O 1
ATOM 2299 N N . THR A 1 307 ? 27.429 -20.175 1.033 1.00 89.94 307 THR A N 1
ATOM 2300 C CA . THR A 1 307 ? 27.772 -21.330 0.199 1.00 89.94 307 THR A CA 1
ATOM 2301 C C . THR A 1 307 ? 27.588 -22.638 0.961 1.00 89.94 307 THR A C 1
ATOM 2303 O O . THR A 1 307 ? 27.731 -22.698 2.182 1.00 89.94 307 THR A O 1
ATOM 2306 N N . ALA A 1 308 ? 27.317 -23.718 0.223 1.00 88.25 308 ALA A N 1
ATOM 2307 C CA . ALA A 1 308 ? 27.218 -25.064 0.784 1.00 88.25 308 ALA A CA 1
ATOM 2308 C C . ALA A 1 308 ? 28.530 -25.525 1.450 1.00 88.25 308 ALA A C 1
ATOM 2310 O O . ALA A 1 308 ? 28.492 -26.191 2.479 1.00 88.25 308 ALA A O 1
ATOM 2311 N N . GLY A 1 309 ? 29.686 -25.149 0.886 1.00 89.75 309 GLY A N 1
ATOM 2312 C CA . GLY A 1 309 ? 30.999 -25.455 1.463 1.00 89.75 309 GLY A CA 1
ATOM 2313 C C . GLY A 1 309 ? 31.205 -24.778 2.817 1.00 89.75 309 GLY A C 1
ATOM 2314 O O . GLY A 1 309 ? 31.488 -25.458 3.800 1.00 89.75 309 GLY A O 1
ATOM 2315 N N . GLY A 1 310 ? 30.944 -23.468 2.898 1.00 91.19 310 GLY A N 1
ATOM 2316 C CA . GLY A 1 310 ? 31.033 -22.726 4.158 1.00 91.19 310 GLY A CA 1
ATOM 2317 C C . GLY A 1 310 ? 30.057 -23.242 5.220 1.00 91.19 310 GLY A C 1
ATOM 2318 O O . GLY A 1 310 ? 30.396 -23.281 6.397 1.00 91.19 310 GLY A O 1
ATOM 2319 N N . ALA A 1 311 ? 28.872 -23.715 4.817 1.00 91.38 311 ALA A N 1
ATOM 2320 C CA . ALA A 1 311 ? 27.925 -24.345 5.737 1.00 91.38 311 ALA A CA 1
ATOM 2321 C C . ALA A 1 311 ? 28.475 -25.617 6.387 1.00 91.38 311 ALA A C 1
ATOM 2323 O O . ALA A 1 311 ? 28.302 -25.798 7.590 1.00 91.38 311 ALA A O 1
ATOM 2324 N N . LEU A 1 312 ? 29.159 -26.472 5.623 1.00 93.06 312 LEU A N 1
ATOM 2325 C CA . LEU A 1 312 ? 29.781 -27.685 6.161 1.00 93.06 312 LEU A CA 1
ATOM 2326 C C . LEU A 1 312 ? 30.952 -27.356 7.096 1.00 93.06 312 LEU A C 1
ATOM 2328 O O . LEU A 1 312 ? 31.095 -27.995 8.135 1.00 93.06 312 LEU A O 1
ATOM 2332 N N . GLU A 1 313 ? 31.766 -26.353 6.761 1.00 92.19 313 GLU A N 1
ATOM 2333 C CA . GLU A 1 313 ? 32.875 -25.908 7.616 1.00 92.19 313 GLU A CA 1
ATOM 2334 C C . GLU A 1 313 ? 32.378 -25.334 8.945 1.00 92.19 313 GLU A C 1
ATOM 2336 O O . GLU A 1 313 ? 32.845 -25.742 10.009 1.00 92.19 313 GLU A O 1
ATOM 2341 N N . VAL A 1 314 ? 31.387 -24.440 8.896 1.00 92.50 314 VAL A N 1
ATOM 2342 C CA . VAL A 1 314 ? 30.793 -23.841 10.096 1.00 92.50 314 VAL A CA 1
ATOM 2343 C C . VAL A 1 314 ? 30.066 -24.891 10.931 1.00 92.50 314 VAL A C 1
ATOM 2345 O O . VAL A 1 314 ? 30.192 -24.880 12.150 1.00 92.50 314 VAL A O 1
ATOM 2348 N N . ALA A 1 315 ? 29.350 -25.838 10.319 1.00 91.62 315 ALA A N 1
ATOM 2349 C CA . ALA A 1 315 ? 28.623 -26.866 11.064 1.00 91.62 315 ALA A CA 1
ATOM 2350 C C . ALA A 1 315 ? 29.536 -27.734 11.949 1.00 91.62 315 ALA A C 1
ATOM 2352 O O . ALA A 1 315 ? 29.115 -28.121 13.038 1.00 91.62 315 ALA A O 1
ATOM 2353 N N . ARG A 1 316 ? 30.790 -27.974 11.535 1.00 91.12 316 ARG A N 1
ATOM 2354 C CA . ARG A 1 316 ? 31.770 -28.772 12.298 1.00 91.12 316 ARG A CA 1
ATOM 2355 C C . ARG A 1 316 ? 32.195 -28.128 13.616 1.00 91.12 316 ARG A C 1
ATOM 2357 O O . ARG A 1 316 ? 32.512 -28.840 14.561 1.00 91.12 316 ARG A O 1
ATOM 2364 N N . THR A 1 317 ? 32.231 -26.799 13.682 1.00 91.81 317 THR A N 1
ATOM 2365 C CA . THR A 1 317 ? 32.626 -26.058 14.894 1.00 91.81 317 THR A CA 1
ATOM 2366 C C . THR A 1 317 ? 31.418 -25.542 15.671 1.00 91.81 317 THR A C 1
ATOM 2368 O O . THR A 1 317 ? 31.440 -25.488 16.899 1.00 91.81 317 THR A O 1
ATOM 2371 N N . PHE A 1 318 ? 30.349 -25.185 14.961 1.00 88.88 318 PHE A N 1
ATOM 2372 C CA . PHE A 1 318 ? 29.159 -24.555 15.516 1.00 88.88 318 PHE A CA 1
ATOM 2373 C C . PHE A 1 318 ? 28.130 -25.567 16.037 1.00 88.88 318 PHE A C 1
ATOM 2375 O O . PHE A 1 318 ? 27.444 -25.263 17.006 1.00 88.88 318 PHE A O 1
ATOM 2382 N N . VAL A 1 319 ? 28.043 -26.772 15.456 1.00 89.12 319 VAL A N 1
ATOM 2383 C CA . VAL A 1 319 ? 27.068 -27.832 15.800 1.00 89.12 319 VAL A CA 1
ATOM 2384 C C . VAL A 1 319 ? 25.640 -27.266 15.943 1.00 89.12 319 VAL A C 1
ATOM 2386 O O . VAL A 1 319 ? 25.114 -27.141 17.053 1.00 89.12 319 VAL A O 1
ATOM 2389 N N . PRO A 1 320 ? 25.016 -26.828 14.832 1.00 88.81 320 PRO A N 1
ATOM 2390 C CA . PRO A 1 320 ? 23.703 -26.193 14.876 1.00 88.81 320 PRO A CA 1
ATOM 2391 C C . PRO A 1 320 ? 22.605 -27.174 15.301 1.00 88.81 320 PRO A C 1
ATOM 2393 O O . PRO A 1 320 ? 22.564 -28.312 14.840 1.00 88.81 320 PRO A O 1
ATOM 2396 N N . SER A 1 321 ? 21.659 -26.702 16.113 1.00 89.19 321 SER A N 1
ATOM 2397 C CA . SER A 1 321 ? 20.421 -27.426 16.430 1.00 89.19 321 SER A CA 1
ATOM 2398 C C . SER A 1 321 ? 19.296 -27.138 15.431 1.00 89.19 321 SER A C 1
ATOM 2400 O O . SER A 1 321 ? 18.343 -27.908 15.334 1.00 89.19 321 SER A O 1
ATOM 2402 N N . VAL A 1 322 ? 19.403 -26.042 14.671 1.00 89.94 322 VAL A N 1
ATOM 2403 C CA . VAL A 1 322 ? 18.458 -25.653 13.617 1.00 89.94 322 VAL A CA 1
ATOM 2404 C C . VAL A 1 322 ? 19.233 -25.201 12.382 1.00 89.94 322 VAL A C 1
ATOM 2406 O O . VAL A 1 322 ? 20.163 -24.404 12.491 1.00 89.94 322 VAL A O 1
ATOM 2409 N N . VAL A 1 323 ? 18.833 -25.670 11.197 1.00 88.75 323 VAL A N 1
ATOM 2410 C CA . VAL A 1 323 ? 19.399 -25.225 9.915 1.00 88.75 323 VAL A CA 1
ATOM 2411 C C . VAL A 1 323 ? 18.294 -24.621 9.055 1.00 88.75 323 VAL A C 1
ATOM 2413 O O . VAL A 1 323 ? 17.283 -25.269 8.794 1.00 88.75 323 VAL A O 1
ATOM 2416 N N . VAL A 1 324 ? 18.495 -23.384 8.604 1.00 88.88 324 VAL A N 1
ATOM 2417 C CA . VAL A 1 324 ? 17.593 -22.668 7.694 1.00 88.88 324 VAL A CA 1
ATOM 2418 C C . VAL A 1 324 ? 18.297 -22.521 6.353 1.00 88.88 324 VAL A C 1
ATOM 2420 O O . VAL A 1 324 ? 19.375 -21.938 6.298 1.00 88.88 324 VAL A O 1
ATOM 2423 N N . VAL A 1 325 ? 17.706 -23.038 5.278 1.00 89.38 325 VAL A N 1
ATOM 2424 C CA . VAL A 1 325 ? 18.286 -22.973 3.928 1.00 89.38 325 VAL A CA 1
ATOM 2425 C C . VAL A 1 325 ? 17.392 -22.124 3.028 1.00 89.38 325 VAL A C 1
ATOM 2427 O O . VAL A 1 325 ? 16.216 -22.436 2.854 1.00 89.38 325 VAL A O 1
ATOM 2430 N N . ASP A 1 326 ? 17.955 -21.063 2.457 1.00 85.12 326 ASP A N 1
ATOM 2431 C CA . ASP A 1 326 ? 17.339 -20.249 1.410 1.00 85.12 326 ASP A CA 1
ATOM 2432 C C . ASP A 1 326 ? 17.453 -20.987 0.077 1.00 85.12 326 ASP A C 1
ATOM 2434 O O . ASP A 1 326 ? 18.512 -21.019 -0.554 1.00 85.12 326 ASP A O 1
ATOM 2438 N N . GLY A 1 327 ? 16.382 -21.669 -0.316 1.00 69.50 327 GLY A N 1
ATOM 2439 C CA . GLY A 1 327 ? 16.372 -22.505 -1.507 1.00 69.50 327 GLY A CA 1
ATOM 2440 C C . GLY A 1 327 ? 15.425 -21.968 -2.568 1.00 69.50 327 GLY A C 1
ATOM 2441 O O . GLY A 1 327 ? 14.228 -22.222 -2.493 1.00 69.50 327 GLY A O 1
ATOM 2442 N N . ALA A 1 328 ? 15.961 -21.330 -3.611 1.00 58.78 328 ALA A N 1
ATOM 2443 C CA . ALA A 1 328 ? 15.270 -21.289 -4.904 1.00 58.78 328 ALA A CA 1
ATOM 2444 C C . ALA A 1 328 ? 15.344 -22.657 -5.626 1.00 58.78 328 ALA A C 1
ATOM 2446 O O . ALA A 1 328 ? 14.513 -22.944 -6.482 1.00 58.78 328 ALA A O 1
ATOM 2447 N N . ASP A 1 329 ? 16.313 -23.511 -5.255 1.00 81.00 329 ASP A N 1
ATOM 2448 C CA . ASP A 1 329 ? 16.557 -24.844 -5.825 1.00 81.00 329 ASP A CA 1
ATOM 2449 C C . ASP A 1 329 ? 16.443 -25.941 -4.745 1.00 81.00 329 ASP A C 1
ATOM 2451 O O . ASP A 1 329 ? 17.351 -26.167 -3.936 1.00 81.00 329 ASP A O 1
ATOM 2455 N N . ALA A 1 330 ? 15.289 -26.614 -4.707 1.00 81.88 330 ALA A N 1
ATOM 2456 C CA . ALA A 1 330 ? 14.964 -27.632 -3.707 1.00 81.88 330 ALA A CA 1
ATOM 2457 C C . ALA A 1 330 ? 15.908 -28.861 -3.730 1.00 81.88 330 ALA A C 1
ATOM 2459 O O . ALA A 1 330 ? 16.347 -29.277 -2.653 1.00 81.88 330 ALA A O 1
ATOM 2460 N N . PRO A 1 331 ? 16.277 -29.438 -4.894 1.00 87.75 331 PRO A N 1
ATOM 2461 C CA . PRO A 1 331 ? 17.306 -30.476 -4.985 1.00 87.75 331 PRO A CA 1
ATOM 2462 C C . PRO A 1 331 ? 18.635 -30.120 -4.307 1.00 87.75 331 PRO A C 1
ATOM 2464 O O . PRO A 1 331 ? 19.167 -30.930 -3.542 1.00 87.75 331 PRO A O 1
ATOM 2467 N N . ALA A 1 332 ? 19.158 -28.913 -4.543 1.00 81.88 332 ALA A N 1
ATOM 2468 C CA . ALA A 1 332 ? 20.414 -28.468 -3.942 1.00 81.88 332 ALA A CA 1
ATOM 2469 C C . ALA A 1 332 ? 20.302 -28.328 -2.415 1.00 81.88 332 ALA A C 1
ATOM 2471 O O . ALA A 1 332 ? 21.182 -28.791 -1.683 1.00 81.88 332 ALA A O 1
ATOM 2472 N N . ALA A 1 333 ? 19.192 -27.763 -1.926 1.00 85.56 333 ALA A N 1
ATOM 2473 C CA . ALA A 1 333 ? 18.921 -27.641 -0.495 1.00 85.56 333 ALA A CA 1
ATOM 2474 C C . ALA A 1 333 ? 18.825 -29.016 0.192 1.00 85.56 333 ALA A C 1
ATOM 2476 O O . ALA A 1 333 ? 19.458 -29.239 1.225 1.00 85.56 333 ALA A O 1
ATOM 2477 N N . LEU A 1 334 ? 18.107 -29.972 -0.408 1.00 87.88 334 LEU A N 1
ATOM 2478 C CA . LEU A 1 334 ? 18.009 -31.343 0.105 1.00 87.88 334 LEU A CA 1
ATOM 2479 C C . LEU A 1 334 ? 19.366 -32.058 0.109 1.00 87.88 334 LEU A C 1
ATOM 2481 O O . LEU A 1 334 ? 19.681 -32.771 1.064 1.00 87.88 334 LEU A O 1
ATOM 2485 N N . GLY A 1 335 ? 20.185 -31.854 -0.928 1.00 89.50 335 GLY A N 1
ATOM 2486 C CA . GLY A 1 335 ? 21.548 -32.381 -0.991 1.00 89.50 335 GLY A CA 1
ATOM 2487 C C . GLY A 1 335 ? 22.436 -31.848 0.136 1.00 89.50 335 GLY A C 1
ATOM 2488 O O . GLY A 1 335 ? 23.161 -32.620 0.765 1.00 89.50 335 GLY A O 1
ATOM 2489 N N . LEU A 1 336 ? 22.342 -30.551 0.442 1.00 88.69 336 LEU A N 1
ATOM 2490 C CA . LEU A 1 336 ? 23.061 -29.941 1.560 1.00 88.69 336 LEU A CA 1
ATOM 2491 C C . LEU A 1 336 ? 22.592 -30.488 2.914 1.00 88.69 336 LEU A C 1
ATOM 2493 O O . LEU A 1 336 ? 23.427 -30.837 3.743 1.00 88.69 336 LEU A O 1
ATOM 2497 N N . ILE A 1 337 ? 21.279 -30.613 3.128 1.00 88.06 337 ILE A N 1
ATOM 2498 C CA . ILE A 1 337 ? 20.718 -31.152 4.378 1.00 88.06 337 ILE A CA 1
ATOM 2499 C C . ILE A 1 337 ? 21.200 -32.588 4.621 1.00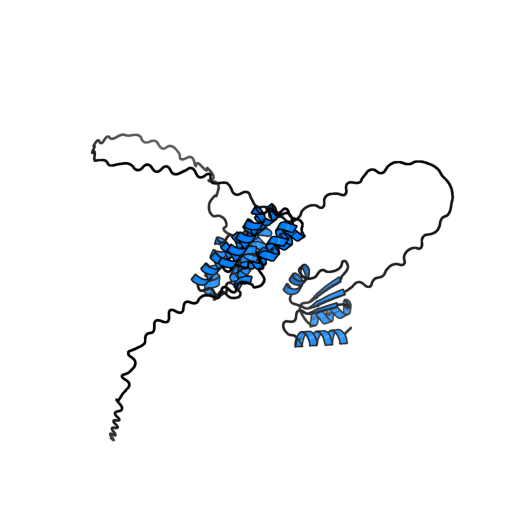 88.06 337 ILE A C 1
ATOM 2501 O O . ILE A 1 337 ? 21.594 -32.916 5.740 1.00 88.06 337 ILE A O 1
ATOM 2505 N N . ARG A 1 338 ? 21.228 -33.436 3.581 1.00 91.56 338 ARG A N 1
ATOM 2506 C CA . ARG A 1 338 ? 21.772 -34.804 3.683 1.00 91.56 338 ARG A CA 1
ATOM 2507 C C . ARG A 1 338 ? 23.242 -34.793 4.102 1.00 91.56 338 ARG A C 1
ATOM 2509 O O . ARG A 1 338 ? 23.592 -35.457 5.070 1.00 91.56 338 ARG A O 1
ATOM 2516 N N . ARG A 1 339 ? 24.072 -33.974 3.446 1.00 88.81 339 ARG A N 1
ATOM 2517 C CA . ARG A 1 339 ? 25.502 -33.853 3.779 1.00 88.81 339 ARG A CA 1
ATOM 2518 C C . ARG A 1 339 ? 25.739 -33.324 5.189 1.00 88.81 339 ARG A C 1
ATOM 2520 O O . ARG A 1 339 ? 26.650 -33.802 5.852 1.00 88.81 339 ARG A O 1
ATOM 2527 N N . LEU A 1 340 ? 24.946 -32.356 5.651 1.00 89.00 340 LEU A N 1
ATOM 2528 C CA . LEU A 1 340 ? 25.041 -31.845 7.021 1.00 89.00 340 LEU A CA 1
ATOM 2529 C C . LEU A 1 340 ? 24.741 -32.954 8.031 1.00 89.00 340 LEU A C 1
ATOM 2531 O O . LEU A 1 340 ? 25.524 -33.145 8.949 1.00 89.00 340 LEU A O 1
ATOM 2535 N N . ARG A 1 341 ? 23.681 -33.739 7.802 1.00 87.62 341 ARG A N 1
ATOM 2536 C CA . ARG A 1 341 ? 23.307 -34.870 8.663 1.00 87.62 341 ARG A CA 1
ATOM 2537 C C . ARG A 1 341 ? 24.360 -35.982 8.704 1.00 87.62 341 ARG A C 1
ATOM 2539 O O . ARG A 1 341 ? 24.485 -36.652 9.717 1.00 87.62 341 ARG A O 1
ATOM 2546 N N . GLU A 1 342 ? 25.077 -36.205 7.608 1.00 91.25 342 GLU A N 1
ATOM 2547 C CA . GLU A 1 342 ? 26.153 -37.205 7.529 1.00 91.25 342 GLU A CA 1
ATOM 2548 C C . GLU A 1 342 ? 27.463 -36.740 8.196 1.00 91.25 342 GLU A C 1
ATOM 2550 O O . GLU A 1 342 ? 28.322 -37.572 8.472 1.00 91.25 342 GLU A O 1
ATOM 2555 N N . ASN A 1 343 ? 27.640 -35.431 8.431 1.00 79.81 343 ASN A N 1
ATOM 2556 C CA . ASN A 1 343 ? 28.888 -34.835 8.939 1.00 79.81 343 ASN A CA 1
ATOM 2557 C C . ASN A 1 343 ? 28.802 -34.285 10.379 1.00 79.81 343 ASN A C 1
ATOM 2559 O O . ASN A 1 343 ? 29.813 -33.781 10.874 1.00 79.81 343 ASN A O 1
ATOM 2563 N N . THR A 1 344 ? 27.633 -34.333 11.020 1.00 68.31 344 THR A N 1
ATOM 2564 C CA . THR A 1 344 ? 27.407 -33.955 12.431 1.00 68.31 344 THR A CA 1
ATOM 2565 C C . THR A 1 344 ? 27.260 -35.183 13.305 1.00 68.31 344 THR A C 1
ATOM 2567 O O . THR A 1 344 ? 27.911 -35.230 14.367 1.00 68.31 344 THR A O 1
#

pLDDT: mean 74.2, std 23.2, range [28.78, 98.44]

Sequence (344 aa):
MGRITNETRADRRGAGLRAALALLVLVVSGSVSGDPAFDAGALRGLLQARGFSETQTQAALGMLERANARGLPAAALVNRAREGMARRAEPSAILDVLSGRLSNLERADDMARRCAREGITVRDREHSLLRLADSFSMGVAPGDVGSLLPAAARANRDLETVSRAAEVMGRLGRKGFPPRDTRDGRLPRSSTARRRPRQDESAPGPGDSREEGAGRPGRRHEEELVDTAVHPLVQPWFGQGRPGRRRLPGPRFGSKESGSARTSAPTPPPLNHPMTRALIVGSAEFGTRLEPTVLWADGVERALVSTAGGALEVARTFVPSVVVVDGADAPAALGLIRRLRENT

Radius of gyration: 36.58 Å; chains: 1; bounding box: 54×105×147 Å